Protein AF-A0A8J4WBT3-F1 (afdb_monomer)

InterPro domains:
  IPR000182 GNAT domain [PF13302] (252-299)
  IPR009057 Homedomain-like superfamily [SSF46689] (35-83)
  IPR009057 Homedomain-like superfamily [SSF46689] (86-137)
  IPR013813 Endoribonuclease L-PSP/chorismate mutase-like [PF14588] (146-230)
  IPR013813 Endoribonuclease L-PSP/chorismate mutase-like [cd02199] (146-246)
  IPR016181 Acyl-CoA N-acyltransferase [SSF55729] (253-324)
  IPR018060 AraC-like, DNA binding HTH domain [PF12833] (57-134)
  IPR018060 AraC-like, DNA binding HTH domain [PS01124] (37-135)
  IPR018060 AraC-like, DNA binding HTH domain [SM00342] (50-133)
  IPR018062 HTH domain AraC-type, conserved site [PS00041] (87-129)
  IPR020449 Transcription regulator HTH, AraC- type, HTH domain [PR00032] (102-117)
  IPR020449 Transcription regulator HTH, AraC- type, HTH domain [PR00032] (117-133)
  IPR035959 RutC-like superfamily [G3DSA:3.30.1330.40] (139-248)
  IPR035959 RutC-like superfamily [SSF55298] (143-247)

Structure (mmCIF, N/CA/C/O backbone):
data_AF-A0A8J4WBT3-F1
#
_entry.id   AF-A0A8J4WBT3-F1
#
loop_
_atom_site.group_PDB
_atom_site.id
_atom_site.type_symbol
_atom_site.label_atom_id
_atom_site.label_alt_id
_atom_site.label_comp_id
_atom_site.label_asym_id
_atom_site.label_entity_id
_atom_site.label_seq_id
_atom_site.pdbx_PDB_ins_code
_atom_site.Cartn_x
_atom_site.Cartn_y
_atom_site.Cartn_z
_atom_site.occupancy
_atom_site.B_iso_or_equiv
_atom_site.auth_seq_id
_atom_site.auth_comp_id
_atom_site.auth_asym_id
_atom_site.auth_atom_id
_atom_site.pdbx_PDB_model_num
ATOM 1 N N . LEU A 1 1 ? -0.335 -23.090 -9.874 1.00 36.19 1 LEU A N 1
ATOM 2 C CA . LEU A 1 1 ? -0.504 -21.872 -9.040 1.00 36.19 1 LEU A CA 1
ATOM 3 C C . LEU A 1 1 ? 0.250 -21.969 -7.707 1.00 36.19 1 LEU A C 1
ATOM 5 O O . LEU A 1 1 ? 1.007 -21.054 -7.425 1.00 36.19 1 LEU A O 1
ATOM 9 N N . LEU A 1 2 ? 0.177 -23.089 -6.973 1.00 26.61 2 LEU A N 1
ATOM 10 C CA . LEU A 1 2 ? 0.970 -23.347 -5.749 1.00 26.61 2 LEU A CA 1
ATOM 11 C C . LEU A 1 2 ? 2.507 -23.345 -5.935 1.00 26.61 2 LEU A C 1
ATOM 13 O O . LEU A 1 2 ? 3.232 -22.920 -5.043 1.00 26.61 2 LEU A O 1
ATOM 17 N N . LEU A 1 3 ? 3.015 -23.750 -7.106 1.00 28.38 3 LEU A N 1
ATOM 18 C CA . LEU A 1 3 ? 4.462 -23.796 -7.377 1.00 28.38 3 LEU A CA 1
ATOM 19 C C . LEU A 1 3 ? 5.123 -22.415 -7.520 1.00 28.38 3 LEU A C 1
ATOM 21 O O . LEU A 1 3 ? 6.282 -22.281 -7.151 1.00 28.38 3 LEU A O 1
ATOM 25 N N . ARG A 1 4 ? 4.396 -21.389 -7.992 1.00 34.41 4 ARG A N 1
ATOM 26 C CA . ARG A 1 4 ? 4.933 -20.028 -8.202 1.00 34.41 4 ARG A CA 1
ATOM 27 C C . ARG A 1 4 ? 5.116 -19.262 -6.887 1.00 34.41 4 ARG A C 1
ATOM 29 O O . ARG A 1 4 ? 5.980 -18.402 -6.798 1.00 34.41 4 ARG A O 1
ATOM 36 N N . HIS A 1 5 ? 4.312 -19.585 -5.873 1.00 34.72 5 HIS A N 1
ATOM 37 C CA . HIS A 1 5 ? 4.382 -18.939 -4.562 1.00 34.72 5 HIS A CA 1
ATOM 38 C C . HIS A 1 5 ? 5.601 -19.424 -3.766 1.00 34.72 5 HIS A C 1
ATOM 40 O O . HIS A 1 5 ? 6.364 -18.610 -3.253 1.00 34.72 5 HIS A O 1
ATOM 46 N N . ARG A 1 6 ? 5.874 -20.737 -3.797 1.00 31.88 6 ARG A N 1
ATOM 47 C CA . ARG A 1 6 ? 7.060 -21.315 -3.147 1.00 31.88 6 ARG A CA 1
ATOM 48 C C . ARG A 1 6 ? 8.381 -20.867 -3.770 1.00 31.88 6 ARG A C 1
ATOM 50 O O . ARG A 1 6 ? 9.374 -20.786 -3.062 1.00 31.88 6 ARG A O 1
ATOM 57 N N . SER A 1 7 ? 8.409 -20.534 -5.064 1.00 37.12 7 SER A N 1
ATOM 58 C CA . SER A 1 7 ? 9.627 -20.017 -5.713 1.00 37.12 7 SER A CA 1
ATOM 59 C C . SER A 1 7 ? 10.038 -18.645 -5.168 1.00 37.12 7 SER A C 1
ATOM 61 O O . SER A 1 7 ? 11.226 -18.368 -5.035 1.00 37.12 7 SER A O 1
ATOM 63 N N . VAL A 1 8 ? 9.059 -17.795 -4.841 1.00 49.28 8 VAL A N 1
ATOM 64 C CA . VAL A 1 8 ? 9.298 -16.451 -4.290 1.00 49.28 8 VAL A CA 1
ATOM 65 C C . VAL A 1 8 ? 9.777 -16.537 -2.839 1.00 49.28 8 VAL A C 1
ATOM 67 O O . VAL A 1 8 ? 10.728 -15.850 -2.476 1.00 49.28 8 VAL A O 1
ATOM 70 N N . GLU A 1 9 ? 9.201 -17.433 -2.033 1.00 43.50 9 GLU A N 1
ATOM 71 C CA . GLU A 1 9 ? 9.683 -17.698 -0.667 1.00 43.50 9 GLU A CA 1
ATOM 72 C C . GLU A 1 9 ? 11.130 -18.216 -0.650 1.00 43.50 9 GLU A C 1
ATOM 74 O O . GLU A 1 9 ? 11.935 -17.776 0.170 1.00 43.50 9 GLU A O 1
ATOM 79 N N . LEU A 1 10 ? 11.491 -19.095 -1.592 1.00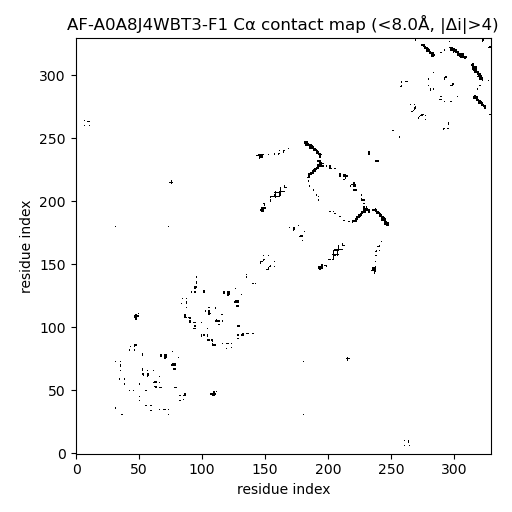 45.41 10 LEU A N 1
ATOM 80 C CA . LEU A 1 10 ? 12.845 -19.648 -1.707 1.00 45.41 10 LEU A CA 1
ATOM 81 C C . LEU A 1 10 ? 13.875 -18.578 -2.114 1.00 45.41 10 LEU A C 1
ATOM 83 O O . LEU A 1 10 ? 14.993 -18.564 -1.600 1.00 45.41 10 LEU A O 1
ATOM 87 N N . LEU A 1 11 ? 13.478 -17.642 -2.982 1.00 50.53 11 LEU A N 1
ATOM 88 C CA . LEU A 1 11 ? 14.301 -16.497 -3.386 1.00 50.53 11 LEU A CA 1
ATOM 89 C C . LEU A 1 11 ? 14.533 -15.506 -2.241 1.00 50.53 11 LEU A C 1
ATOM 91 O O . LEU A 1 11 ? 15.656 -15.041 -2.049 1.00 50.53 11 LEU A O 1
ATOM 95 N N . LEU A 1 12 ? 13.500 -15.218 -1.447 1.00 49.81 12 LEU A N 1
ATOM 96 C CA . LEU A 1 12 ? 13.615 -14.364 -0.262 1.00 49.81 12 LEU A CA 1
ATOM 97 C C . LEU A 1 12 ? 14.484 -15.014 0.825 1.00 49.81 12 LEU A C 1
ATOM 99 O O . LEU A 1 12 ? 15.266 -14.328 1.486 1.00 49.81 12 LEU A O 1
ATOM 103 N N . PHE A 1 13 ? 14.396 -16.338 0.981 1.00 48.19 13 PHE A N 1
ATOM 104 C CA . PHE A 1 13 ? 15.244 -17.102 1.895 1.00 48.19 13 PHE A CA 1
ATOM 105 C C . PHE A 1 13 ? 16.720 -17.093 1.464 1.00 48.19 13 PHE A C 1
ATOM 107 O O . PHE A 1 13 ? 17.603 -16.919 2.303 1.00 48.19 13 PHE A O 1
ATOM 114 N N . ALA A 1 14 ? 17.004 -17.215 0.164 1.00 47.19 14 ALA A N 1
ATOM 115 C CA . ALA A 1 14 ? 18.363 -17.115 -0.370 1.00 47.19 14 ALA A CA 1
ATOM 116 C C . ALA A 1 14 ? 18.947 -15.695 -0.223 1.00 47.19 14 ALA A C 1
ATOM 118 O O . ALA A 1 14 ? 20.105 -15.544 0.165 1.00 47.19 14 ALA A O 1
ATOM 119 N N . TYR A 1 15 ? 18.131 -14.660 -0.459 1.00 53.16 15 TYR A N 1
ATOM 120 C CA . TYR A 1 15 ? 18.525 -13.251 -0.335 1.00 53.16 15 TYR A CA 1
ATOM 121 C C . TYR A 1 15 ? 18.902 -12.855 1.101 1.00 53.16 15 TYR A C 1
ATOM 123 O O . TYR A 1 15 ? 19.866 -12.125 1.313 1.00 53.16 15 TYR A O 1
ATOM 131 N N . ARG A 1 16 ? 18.189 -13.377 2.107 1.00 50.12 16 ARG A N 1
ATOM 132 C CA . ARG A 1 16 ? 18.457 -13.076 3.524 1.00 50.12 16 ARG A CA 1
ATOM 133 C C . ARG A 1 16 ? 19.751 -13.693 4.072 1.00 50.12 16 ARG A C 1
ATOM 135 O O . ARG A 1 16 ? 20.207 -13.257 5.121 1.00 50.12 16 ARG A O 1
ATOM 142 N N . ASN A 1 17 ? 20.342 -14.681 3.392 1.00 49.06 17 ASN A N 1
ATOM 143 C CA . ASN A 1 17 ? 21.423 -15.502 3.952 1.00 49.06 17 ASN A CA 1
ATOM 144 C C . ASN A 1 17 ? 22.849 -15.183 3.449 1.00 49.06 17 ASN A C 1
ATOM 146 O O . ASN A 1 17 ? 23.791 -15.797 3.945 1.00 49.06 17 ASN A O 1
ATOM 150 N N . LYS A 1 18 ? 23.073 -14.258 2.498 1.00 44.28 18 LYS A N 1
ATOM 151 C CA . LYS A 1 18 ? 24.438 -13.955 2.002 1.00 44.28 18 LYS A CA 1
ATOM 152 C C . LYS A 1 18 ? 24.683 -12.464 1.724 1.00 44.28 18 LYS A C 1
ATOM 154 O O . LYS A 1 18 ? 24.326 -11.946 0.676 1.00 44.28 18 LYS A O 1
ATOM 159 N N . HIS A 1 19 ? 25.332 -11.817 2.690 1.00 44.91 19 HIS A N 1
ATOM 160 C CA . HIS A 1 19 ? 26.172 -10.613 2.617 1.00 44.91 19 HIS A CA 1
ATOM 161 C C . HIS A 1 19 ? 26.471 -10.015 1.223 1.00 44.91 19 HIS A C 1
ATOM 163 O O . HIS A 1 19 ? 27.118 -10.651 0.391 1.00 44.91 19 HIS A O 1
ATOM 169 N N . LEU A 1 20 ? 26.136 -8.732 1.033 1.00 44.47 20 LEU A N 1
ATOM 170 C CA . LEU A 1 20 ? 26.690 -7.883 -0.028 1.00 44.47 20 LEU A CA 1
ATOM 171 C C . LEU A 1 20 ? 27.925 -7.140 0.500 1.00 44.47 20 LEU A C 1
ATOM 173 O O . LEU A 1 20 ? 27.817 -6.278 1.372 1.00 44.47 20 LEU A O 1
ATOM 177 N N . GLY A 1 21 ? 29.093 -7.486 -0.044 1.00 35.59 21 GLY A N 1
ATOM 178 C CA . GLY A 1 21 ? 30.278 -6.632 -0.022 1.00 35.59 21 GLY A CA 1
ATOM 179 C C . GLY A 1 21 ? 30.110 -5.437 -0.966 1.00 35.59 21 GLY A C 1
ATOM 180 O O . GLY A 1 21 ? 29.344 -5.484 -1.928 1.00 35.59 21 GLY A O 1
ATOM 181 N N . THR A 1 22 ? 30.823 -4.361 -0.648 1.00 41.06 22 THR A N 1
ATOM 182 C CA . THR A 1 22 ? 30.780 -3.024 -1.257 1.00 41.06 22 THR A CA 1
ATOM 183 C C . THR A 1 22 ? 30.980 -3.026 -2.773 1.00 41.06 22 THR A C 1
ATOM 185 O O . THR A 1 22 ? 32.024 -3.458 -3.259 1.00 41.06 22 THR A O 1
ATOM 188 N N . VAL A 1 23 ? 30.021 -2.456 -3.509 1.00 34.50 23 VAL A N 1
ATOM 189 C CA . VAL A 1 23 ? 30.154 -2.131 -4.935 1.00 34.50 23 VAL A CA 1
ATOM 190 C C . VAL A 1 23 ? 30.170 -0.610 -5.082 1.00 34.50 23 VAL A C 1
ATOM 192 O O . VAL A 1 23 ? 29.203 0.062 -4.731 1.00 34.50 23 VAL A O 1
ATOM 195 N N . HIS A 1 24 ? 31.278 -0.073 -5.595 1.00 32.62 24 HIS A N 1
ATOM 196 C CA . HIS A 1 24 ? 31.364 1.302 -6.080 1.00 32.62 24 HIS A CA 1
ATOM 197 C C . HIS A 1 24 ? 30.732 1.381 -7.475 1.00 32.62 24 HIS A C 1
ATOM 199 O O . HIS A 1 24 ? 31.135 0.648 -8.376 1.00 32.62 24 HIS A O 1
ATOM 205 N N . SER A 1 25 ? 29.749 2.265 -7.652 1.00 33.16 25 SER A N 1
ATOM 206 C CA . SER A 1 25 ? 29.078 2.522 -8.929 1.00 33.16 25 SER A CA 1
ATOM 207 C C . SER A 1 25 ? 29.494 3.880 -9.495 1.00 33.16 25 SER A C 1
ATOM 209 O O . SER A 1 25 ? 29.237 4.909 -8.872 1.00 33.16 25 SER A O 1
ATOM 211 N N . THR A 1 26 ? 30.092 3.879 -10.684 1.00 29.52 26 THR A N 1
ATOM 212 C CA . THR A 1 26 ? 30.221 5.053 -11.559 1.00 29.52 26 THR A CA 1
ATOM 213 C C . THR A 1 26 ? 29.086 5.025 -12.589 1.00 29.52 26 THR A C 1
ATOM 215 O O . THR A 1 26 ? 29.064 4.103 -13.398 1.00 29.52 26 THR A O 1
ATOM 218 N N . ASP A 1 27 ? 28.162 5.991 -12.475 1.00 32.03 27 ASP A N 1
ATOM 219 C CA . ASP A 1 27 ? 27.246 6.628 -13.455 1.00 32.03 27 ASP A CA 1
ATOM 220 C C . ASP A 1 27 ? 26.717 5.800 -14.659 1.00 32.03 27 ASP A C 1
ATOM 222 O O . ASP A 1 27 ? 27.476 5.179 -15.389 1.00 32.03 27 ASP A O 1
ATOM 226 N N . SER A 1 28 ? 25.439 5.814 -15.071 1.00 38.03 28 SER A N 1
ATOM 227 C CA . SER A 1 28 ? 24.461 6.916 -15.171 1.00 38.03 28 SER A CA 1
ATOM 228 C C . SER A 1 28 ? 23.055 6.383 -15.568 1.00 38.03 28 SER A C 1
ATOM 230 O O . SER A 1 28 ? 22.916 5.299 -16.127 1.00 38.03 28 SER A O 1
ATOM 232 N N . GLU A 1 29 ? 22.023 7.161 -15.228 1.00 36.12 29 GLU A N 1
ATOM 233 C CA . GLU A 1 29 ? 20.573 6.882 -15.111 1.00 36.12 29 GLU A CA 1
ATOM 234 C C . GLU A 1 29 ? 19.752 6.725 -16.430 1.00 36.12 29 GLU A C 1
ATOM 236 O O . GLU A 1 29 ? 20.200 7.140 -17.498 1.00 36.12 29 GLU A O 1
ATOM 241 N N . PRO A 1 30 ? 18.495 6.213 -16.355 1.00 36.50 30 PRO A N 1
ATOM 242 C CA . PRO A 1 30 ? 17.355 7.134 -16.332 1.00 36.50 30 PRO A CA 1
ATOM 243 C C . PRO A 1 30 ? 16.544 6.959 -15.045 1.00 36.50 30 PRO A C 1
ATOM 245 O O . PRO A 1 30 ? 16.061 5.884 -14.697 1.00 36.50 30 PRO A O 1
ATOM 248 N N . VAL A 1 31 ? 16.439 8.057 -14.324 1.00 41.09 31 VAL A N 1
ATOM 249 C CA . VAL A 1 31 ? 15.854 8.199 -13.000 1.00 41.09 31 VAL A CA 1
ATOM 250 C C . VAL A 1 31 ? 14.747 9.237 -13.141 1.00 41.09 31 VAL A C 1
ATOM 252 O O . VAL A 1 31 ? 14.639 9.897 -14.178 1.00 41.09 31 VAL A O 1
ATOM 255 N N . LEU A 1 32 ? 13.891 9.371 -12.130 1.00 45.41 32 LEU A N 1
ATOM 256 C CA . LEU A 1 32 ? 13.074 10.568 -11.928 1.00 45.41 32 LEU A CA 1
ATOM 257 C C . LEU A 1 32 ? 13.745 11.831 -12.468 1.00 45.41 32 LEU A C 1
ATOM 259 O O . LEU A 1 32 ? 14.967 11.929 -12.418 1.00 45.41 32 LEU A O 1
ATOM 263 N N . HIS A 1 33 ? 12.972 12.861 -12.829 1.00 55.81 33 HIS A N 1
ATOM 264 C CA . HIS A 1 33 ? 13.557 14.197 -12.954 1.00 55.81 33 HIS A CA 1
ATOM 265 C C . HIS A 1 33 ? 14.406 14.437 -11.687 1.00 55.81 33 HIS A C 1
ATOM 267 O O . HIS A 1 33 ? 13.806 14.536 -10.615 1.00 55.81 33 HIS A O 1
ATOM 273 N N . PRO A 1 34 ? 15.754 14.504 -11.746 1.00 64.81 34 PRO A N 1
ATOM 274 C CA . PRO A 1 34 ? 16.607 14.252 -10.572 1.00 64.81 34 PRO A CA 1
ATOM 275 C C . PRO A 1 34 ? 16.282 15.154 -9.375 1.00 64.81 34 PRO A C 1
ATOM 277 O O . PRO A 1 34 ? 16.410 14.785 -8.210 1.00 64.81 34 PRO A O 1
ATOM 280 N N . LYS A 1 35 ? 15.736 16.336 -9.676 1.00 70.06 35 LYS A N 1
ATOM 281 C CA . LYS A 1 35 ? 15.183 17.279 -8.701 1.00 70.06 35 LYS A CA 1
ATOM 282 C C . LYS A 1 35 ? 14.033 16.728 -7.847 1.00 70.06 35 LYS A C 1
ATOM 284 O O . LYS A 1 35 ? 14.008 17.022 -6.665 1.00 70.06 35 LYS A O 1
ATOM 289 N N . ALA A 1 36 ? 13.090 15.959 -8.389 1.00 69.50 36 ALA A N 1
ATOM 290 C CA . ALA A 1 36 ? 11.962 15.428 -7.622 1.00 69.50 36 ALA A CA 1
ATOM 291 C C . ALA A 1 36 ? 12.414 14.376 -6.597 1.00 69.50 36 ALA A C 1
ATOM 293 O O . ALA A 1 36 ? 12.012 14.443 -5.438 1.00 69.50 36 ALA A O 1
ATOM 294 N N . GLN A 1 37 ? 13.326 13.476 -6.985 1.00 66.38 37 GLN A N 1
ATOM 295 C CA . GLN A 1 37 ? 13.958 12.539 -6.048 1.00 66.38 37 GLN A CA 1
ATOM 296 C C . GLN A 1 37 ? 14.750 13.256 -4.970 1.00 66.38 37 GLN A C 1
ATOM 298 O O . GLN A 1 37 ? 14.642 12.914 -3.794 1.00 66.38 37 GLN A O 1
ATOM 303 N N . ALA A 1 38 ? 15.539 14.253 -5.367 1.00 74.88 38 ALA A N 1
ATOM 304 C CA . ALA A 1 38 ? 16.318 15.029 -4.423 1.00 74.88 38 ALA A CA 1
ATOM 305 C C . ALA A 1 38 ? 15.410 15.780 -3.433 1.00 74.88 38 ALA A C 1
ATOM 307 O O . ALA A 1 38 ? 15.718 15.818 -2.246 1.00 74.88 38 ALA A O 1
ATOM 308 N N . VAL A 1 39 ? 14.251 16.281 -3.883 1.00 84.81 39 VAL A N 1
ATOM 309 C CA . VAL A 1 39 ? 13.239 16.869 -2.994 1.00 84.81 39 VAL A CA 1
ATOM 310 C C . VAL A 1 39 ? 12.659 15.819 -2.047 1.00 84.81 39 VAL A C 1
ATOM 312 O O . VAL A 1 39 ? 12.637 16.064 -0.849 1.00 84.81 39 VAL A O 1
ATOM 315 N N . VAL A 1 40 ? 12.210 14.654 -2.532 1.00 77.75 40 VAL A N 1
ATOM 316 C CA . VAL A 1 40 ? 11.654 13.591 -1.666 1.00 77.75 40 VAL A CA 1
ATOM 317 C C . VAL A 1 40 ? 12.664 13.157 -0.604 1.00 77.75 40 VAL A C 1
ATOM 319 O O . VAL A 1 40 ? 12.316 13.067 0.571 1.00 77.75 40 VAL A O 1
ATOM 322 N N . ARG A 1 41 ? 13.923 12.941 -1.000 1.00 77.06 41 ARG A N 1
ATOM 323 C CA . ARG A 1 41 ? 15.018 12.616 -0.079 1.00 77.06 41 ARG A CA 1
ATOM 324 C C . ARG A 1 41 ? 15.193 13.707 0.972 1.00 77.06 41 ARG A C 1
ATOM 326 O O . ARG A 1 41 ? 15.183 13.411 2.161 1.00 77.06 41 ARG A O 1
ATOM 333 N N . HIS A 1 42 ? 15.252 14.963 0.534 1.00 85.81 42 HIS A N 1
ATOM 334 C CA . HIS A 1 42 ? 15.369 16.103 1.431 1.00 85.81 42 HIS A CA 1
ATOM 335 C C . HIS A 1 42 ? 14.204 16.178 2.429 1.00 85.81 42 HIS A C 1
ATOM 337 O O . HIS A 1 42 ? 14.439 16.411 3.612 1.00 85.81 42 HIS A O 1
ATOM 343 N N . LEU A 1 43 ? 12.965 15.921 1.995 1.00 87.06 43 LEU A N 1
ATOM 344 C CA . LEU A 1 43 ? 11.806 15.871 2.891 1.00 87.06 43 LEU A CA 1
ATOM 345 C C . LEU A 1 43 ? 11.911 14.729 3.907 1.00 87.06 43 LEU A C 1
ATOM 347 O O . LEU A 1 43 ? 11.650 14.954 5.083 1.00 87.06 43 LEU A O 1
ATOM 351 N N . ASN A 1 44 ? 12.318 13.529 3.487 1.00 79.19 44 ASN A N 1
ATOM 352 C CA . ASN A 1 44 ? 12.476 12.383 4.388 1.00 79.19 44 ASN A CA 1
ATOM 353 C C . ASN A 1 44 ? 13.573 12.607 5.442 1.00 79.19 44 ASN A C 1
ATOM 355 O O . ASN A 1 44 ? 13.449 12.128 6.562 1.00 79.19 44 ASN A O 1
ATOM 359 N N . GLU A 1 45 ? 14.633 13.337 5.101 1.00 81.69 45 GLU A N 1
ATOM 360 C CA . GLU A 1 45 ? 15.738 13.634 6.022 1.00 81.69 45 GLU A CA 1
ATOM 361 C C . GLU A 1 45 ? 15.429 14.820 6.950 1.00 81.69 45 GLU A C 1
ATOM 363 O O . GLU A 1 45 ? 15.923 14.874 8.074 1.00 81.69 45 GLU A O 1
ATOM 368 N N . ASN A 1 46 ? 14.598 15.769 6.502 1.00 91.44 46 ASN A N 1
ATOM 369 C CA . ASN A 1 46 ? 14.419 17.063 7.170 1.00 91.44 46 ASN A CA 1
ATOM 370 C C . ASN A 1 46 ? 12.971 17.351 7.596 1.00 91.44 46 ASN A C 1
ATOM 372 O O . ASN A 1 46 ? 12.666 18.484 7.960 1.00 91.44 46 ASN A O 1
ATOM 376 N N . TYR A 1 47 ? 12.064 16.364 7.585 1.00 91.50 47 TYR A N 1
ATOM 377 C CA . TYR A 1 47 ? 10.632 16.573 7.878 1.00 91.50 47 TYR A CA 1
ATOM 378 C C . TYR A 1 47 ? 10.364 17.289 9.214 1.00 91.50 47 TYR A C 1
ATOM 380 O O . TYR A 1 47 ? 9.351 17.980 9.341 1.00 91.50 47 TYR A O 1
ATOM 388 N N . HIS A 1 48 ? 11.259 17.143 10.195 1.00 89.50 48 HIS A N 1
ATOM 389 C CA . HIS A 1 48 ? 11.186 17.757 11.523 1.00 89.50 48 HIS A CA 1
ATOM 390 C C . HIS A 1 48 ? 11.397 19.284 11.500 1.00 89.50 48 HIS A C 1
ATOM 392 O O . HIS A 1 48 ? 11.042 19.977 12.448 1.00 89.50 48 HIS A O 1
ATOM 398 N N . GLN A 1 49 ? 11.947 19.832 10.417 1.00 91.12 49 GLN A N 1
ATOM 399 C CA . GLN A 1 49 ? 12.241 21.259 10.271 1.00 91.12 49 GLN A CA 1
ATOM 400 C C . GLN A 1 49 ? 11.087 22.006 9.598 1.00 91.12 49 GLN A C 1
ATOM 402 O O . GLN A 1 49 ? 10.196 21.405 8.995 1.00 91.12 49 GLN A O 1
ATOM 407 N N . SER A 1 50 ? 11.105 23.340 9.656 1.00 86.94 50 SER A N 1
ATOM 408 C CA . SER A 1 50 ? 10.202 24.157 8.840 1.00 86.94 50 SER A CA 1
ATOM 409 C C . SER A 1 50 ? 10.575 24.009 7.365 1.00 86.94 50 SER A C 1
ATOM 411 O O . SER A 1 50 ? 11.649 24.432 6.956 1.00 86.94 50 SER A O 1
ATOM 413 N N . LEU A 1 51 ? 9.688 23.394 6.581 1.00 89.00 51 LEU A N 1
ATOM 414 C CA . LEU A 1 51 ? 9.887 23.139 5.157 1.00 89.00 51 LEU A CA 1
ATOM 415 C C . LEU A 1 51 ? 8.719 23.726 4.370 1.00 89.00 51 LEU A C 1
ATOM 417 O O . LEU A 1 51 ? 7.730 23.039 4.095 1.00 89.00 51 LEU A O 1
ATOM 421 N N . ALA A 1 52 ? 8.805 25.009 4.020 1.00 91.56 52 ALA A N 1
ATOM 422 C CA . ALA A 1 52 ? 7.821 25.617 3.139 1.00 91.56 52 ALA A CA 1
ATOM 423 C C . ALA A 1 52 ? 8.149 25.309 1.671 1.00 91.56 52 ALA A C 1
ATOM 425 O O . ALA A 1 52 ? 9.304 25.324 1.243 1.00 91.56 52 ALA A O 1
ATOM 426 N N . LEU A 1 53 ? 7.114 25.085 0.859 1.00 91.88 53 LEU A N 1
ATOM 427 C CA . LEU A 1 53 ? 7.273 24.788 -0.567 1.00 91.88 53 LEU A CA 1
ATOM 428 C C . LEU A 1 53 ? 8.133 25.834 -1.313 1.00 91.88 53 LEU A C 1
ATOM 430 O O . LEU A 1 53 ? 8.980 25.418 -2.105 1.00 91.88 53 LEU A O 1
ATOM 434 N N . PRO A 1 54 ? 7.994 27.159 -1.076 1.00 94.62 54 PRO A N 1
ATOM 435 C CA . PRO A 1 54 ? 8.855 28.153 -1.716 1.00 94.62 54 PRO A CA 1
ATOM 436 C C . PRO A 1 54 ? 10.335 28.039 -1.335 1.00 94.62 54 PRO A C 1
ATOM 438 O O . PRO A 1 54 ? 11.194 28.239 -2.190 1.00 94.62 54 PRO A O 1
ATOM 441 N N . GLU A 1 55 ? 10.633 27.690 -0.083 1.00 93.44 55 GLU A N 1
ATOM 442 C CA . GLU A 1 55 ? 12.002 27.550 0.432 1.00 93.44 55 GLU A CA 1
ATOM 443 C C . GLU A 1 55 ? 12.687 26.342 -0.205 1.00 93.44 55 GLU A C 1
ATOM 445 O O . GLU A 1 55 ? 13.790 26.446 -0.745 1.00 93.44 55 GLU A O 1
ATOM 450 N N . VAL A 1 56 ? 11.980 25.210 -0.239 1.00 93.44 56 VAL A N 1
ATOM 451 C CA . VAL A 1 56 ? 12.465 23.997 -0.898 1.00 93.44 56 VAL A CA 1
ATOM 452 C C . VAL A 1 56 ? 12.619 24.236 -2.404 1.00 93.44 56 VAL A C 1
ATOM 454 O O . VAL A 1 56 ? 13.641 23.890 -2.987 1.00 93.44 56 VAL A O 1
ATOM 457 N N . ALA A 1 57 ? 11.669 24.911 -3.055 1.00 93.94 57 ALA A N 1
ATOM 458 C CA . ALA A 1 57 ? 11.789 25.253 -4.473 1.00 93.94 57 ALA A CA 1
ATOM 459 C C . ALA A 1 57 ? 13.027 26.124 -4.766 1.00 93.94 57 ALA A C 1
ATOM 461 O O . ALA A 1 57 ? 13.760 25.850 -5.721 1.00 93.94 57 ALA A O 1
ATOM 462 N N . ALA A 1 58 ? 13.301 27.120 -3.916 1.00 92.75 58 ALA A N 1
ATOM 463 C CA . ALA A 1 58 ? 14.489 27.962 -4.019 1.00 92.75 58 ALA A CA 1
ATOM 464 C C . ALA A 1 58 ? 15.788 27.153 -3.850 1.00 92.75 58 ALA A C 1
ATOM 466 O O . ALA A 1 58 ? 16.713 27.322 -4.648 1.00 92.75 58 ALA A O 1
ATOM 467 N N . MET A 1 59 ? 15.831 26.219 -2.891 1.00 90.31 59 MET A N 1
ATOM 468 C CA . MET A 1 59 ? 16.973 25.321 -2.665 1.00 90.31 59 MET A CA 1
ATOM 469 C C . MET A 1 59 ? 17.319 24.502 -3.917 1.00 90.31 59 MET A C 1
ATOM 471 O O . MET A 1 59 ? 18.486 24.384 -4.290 1.00 90.31 59 MET A O 1
ATOM 475 N N . PHE A 1 60 ? 16.302 24.010 -4.629 1.00 89.00 60 PHE A N 1
ATOM 476 C CA . PHE A 1 60 ? 16.464 23.244 -5.870 1.00 89.00 60 PHE A CA 1
ATOM 477 C C . PHE A 1 60 ? 16.510 24.110 -7.144 1.00 89.00 60 PHE A C 1
ATOM 479 O O . PHE A 1 60 ? 16.516 23.577 -8.265 1.00 89.00 60 PHE A O 1
ATOM 486 N N . ARG A 1 61 ? 16.566 25.443 -6.989 1.00 90.31 61 ARG A N 1
ATOM 487 C CA . ARG A 1 61 ? 16.588 26.442 -8.073 1.00 90.31 61 ARG A CA 1
ATOM 488 C C . ARG A 1 61 ? 15.476 26.200 -9.099 1.00 90.31 61 ARG A C 1
ATOM 490 O O . ARG A 1 61 ? 15.727 26.101 -10.302 1.00 90.31 61 ARG A O 1
ATOM 497 N N . ILE A 1 62 ? 14.251 26.024 -8.613 1.00 89.06 62 ILE A N 1
ATOM 498 C CA . ILE A 1 62 ? 13.042 25.840 -9.422 1.00 89.06 62 ILE A CA 1
ATOM 499 C C . ILE A 1 62 ? 11.913 26.726 -8.911 1.00 89.06 62 ILE A C 1
ATOM 501 O O . ILE A 1 62 ? 11.923 27.173 -7.768 1.00 89.06 62 ILE A O 1
ATOM 505 N N . SER A 1 63 ? 10.918 26.990 -9.760 1.00 94.06 63 SER A N 1
ATOM 506 C CA . SER A 1 63 ? 9.758 27.755 -9.312 1.00 94.06 63 SER A CA 1
ATOM 507 C C . SER A 1 63 ? 8.883 26.914 -8.367 1.00 94.06 63 SER A C 1
ATOM 509 O O . SER A 1 63 ? 8.739 25.706 -8.579 1.00 94.06 63 SER A O 1
ATOM 511 N N . PRO A 1 64 ? 8.233 27.532 -7.363 1.00 94.50 64 PRO A N 1
ATOM 512 C CA . PRO A 1 64 ? 7.278 26.852 -6.484 1.00 94.50 64 PRO A CA 1
ATOM 513 C C . PRO A 1 64 ? 6.162 26.143 -7.264 1.00 94.50 64 PRO A C 1
ATOM 515 O O . PRO A 1 64 ? 5.802 25.003 -6.983 1.00 94.50 64 PRO A O 1
ATOM 518 N N . HIS A 1 65 ? 5.648 26.788 -8.312 1.00 93.50 65 HIS A N 1
ATOM 519 C CA . HIS A 1 65 ? 4.612 26.207 -9.160 1.00 93.50 65 HIS A CA 1
ATOM 520 C C . HIS A 1 65 ? 5.113 24.968 -9.920 1.00 93.50 65 HIS A C 1
ATOM 522 O O . HIS A 1 65 ? 4.391 23.975 -10.026 1.00 93.50 65 HIS A O 1
ATOM 528 N N . TYR A 1 66 ? 6.349 25.006 -10.435 1.00 89.00 66 TYR A N 1
ATOM 529 C CA . TYR A 1 66 ? 6.960 23.841 -11.071 1.00 89.00 66 TYR A CA 1
ATOM 530 C C . TYR A 1 66 ? 7.176 22.720 -10.061 1.00 89.00 66 TYR A C 1
ATOM 532 O O . TYR A 1 66 ? 6.778 21.599 -10.344 1.00 89.00 66 TYR A O 1
ATOM 540 N N . LEU A 1 67 ? 7.708 23.019 -8.869 1.00 90.69 67 LEU A N 1
ATOM 541 C CA . LEU A 1 67 ? 7.884 22.022 -7.814 1.00 90.69 67 LEU A CA 1
ATOM 542 C C . LEU A 1 67 ? 6.553 21.372 -7.429 1.00 90.69 67 LEU A C 1
ATOM 544 O O . LEU A 1 67 ? 6.479 20.157 -7.373 1.00 90.69 67 LEU A O 1
ATOM 548 N N . SER A 1 68 ? 5.495 22.152 -7.207 1.00 90.31 68 SER A N 1
ATOM 549 C CA . SER A 1 68 ? 4.177 21.617 -6.849 1.00 90.31 68 SER A CA 1
ATOM 550 C C . SER A 1 68 ? 3.638 20.653 -7.912 1.00 90.31 68 SER A C 1
ATOM 552 O O . SER A 1 68 ? 3.231 19.536 -7.587 1.00 90.31 68 SER A O 1
ATOM 554 N N . ARG A 1 69 ? 3.697 21.043 -9.197 1.00 85.25 69 ARG A N 1
ATOM 555 C CA . ARG A 1 69 ? 3.278 20.164 -10.302 1.00 85.25 69 ARG A CA 1
ATOM 556 C C . ARG A 1 69 ? 4.170 18.939 -10.420 1.00 85.25 69 ARG A C 1
ATOM 558 O O . ARG A 1 69 ? 3.640 17.839 -10.491 1.00 85.25 69 ARG A O 1
ATOM 565 N N . LEU A 1 70 ? 5.487 19.134 -10.415 1.00 81.69 70 LEU A N 1
ATOM 566 C CA . LEU A 1 70 ? 6.476 18.070 -10.539 1.00 81.69 70 LEU A CA 1
ATOM 567 C C . LEU A 1 70 ? 6.314 17.056 -9.409 1.00 81.69 70 LEU A C 1
ATOM 569 O O . LEU A 1 70 ? 6.206 15.866 -9.672 1.00 81.69 70 LEU A O 1
ATOM 573 N N . PHE A 1 71 ? 6.237 17.526 -8.167 1.00 81.94 71 PHE A N 1
ATOM 574 C CA . PHE A 1 71 ? 6.103 16.691 -6.981 1.00 81.94 71 PHE A CA 1
ATOM 575 C C . PHE A 1 71 ? 4.787 15.916 -7.003 1.00 81.94 71 PHE A C 1
ATOM 577 O O . PHE A 1 71 ? 4.798 14.713 -6.768 1.00 81.94 71 PHE A O 1
ATOM 584 N N . LYS A 1 72 ? 3.671 16.556 -7.378 1.00 78.88 72 LYS A N 1
ATOM 585 C CA . LYS A 1 72 ? 2.378 15.871 -7.495 1.00 78.88 72 LYS A CA 1
ATOM 586 C C . LYS A 1 72 ? 2.345 14.844 -8.626 1.00 78.88 72 LYS A C 1
ATOM 588 O O . LYS A 1 72 ? 1.830 13.754 -8.426 1.00 78.88 72 LYS A O 1
ATOM 593 N N . GLN A 1 73 ? 2.902 15.173 -9.792 1.00 69.00 73 GLN A N 1
ATOM 594 C CA . GLN A 1 73 ? 2.996 14.251 -10.932 1.00 69.00 73 GLN A CA 1
ATOM 595 C C . GLN A 1 73 ? 3.907 13.059 -10.649 1.00 69.00 73 GLN A C 1
ATOM 597 O O . GLN A 1 73 ? 3.662 11.978 -11.161 1.00 69.00 73 GLN A O 1
ATOM 602 N N . THR A 1 74 ? 4.945 13.283 -9.851 1.00 63.44 74 THR A N 1
ATOM 603 C CA . THR A 1 74 ? 5.926 12.267 -9.487 1.00 63.44 74 THR A CA 1
ATOM 604 C C . THR A 1 74 ? 5.422 11.361 -8.365 1.00 63.44 74 THR A C 1
ATOM 606 O O . THR A 1 74 ? 5.511 10.150 -8.442 1.00 63.44 74 THR A O 1
ATOM 609 N N . THR A 1 75 ? 4.949 11.950 -7.267 1.00 66.88 75 THR A N 1
ATOM 610 C CA . THR A 1 75 ? 4.695 11.212 -6.018 1.00 66.88 75 THR A CA 1
ATOM 611 C C . THR A 1 75 ? 3.235 10.815 -5.834 1.00 66.88 75 THR A C 1
ATOM 613 O O . THR A 1 75 ? 2.928 10.071 -4.911 1.00 66.88 75 THR A O 1
ATOM 616 N N . GLY A 1 76 ? 2.318 11.373 -6.630 1.00 65.06 76 GLY A N 1
ATOM 617 C CA . GLY A 1 76 ? 0.870 11.271 -6.414 1.00 65.06 76 GLY A CA 1
ATOM 618 C C . GLY A 1 76 ? 0.341 12.158 -5.275 1.00 65.06 76 GLY A C 1
ATOM 619 O O . GLY A 1 76 ? -0.850 12.464 -5.226 1.00 65.06 76 GLY A O 1
ATOM 620 N N . PHE A 1 77 ? 1.211 12.664 -4.398 1.00 75.00 77 PHE A N 1
ATOM 621 C CA . PHE A 1 77 ? 0.845 13.509 -3.262 1.00 75.00 77 PHE A CA 1
ATOM 622 C C . PHE A 1 77 ? 1.101 14.987 -3.544 1.00 75.00 77 PHE A C 1
ATOM 624 O O . PHE A 1 77 ? 2.023 15.366 -4.268 1.00 75.00 77 PHE A O 1
ATOM 631 N N . THR A 1 78 ? 0.324 15.871 -2.913 1.00 87.12 78 THR A N 1
ATOM 632 C CA . THR A 1 78 ? 0.793 17.253 -2.792 1.00 87.12 78 THR A CA 1
ATOM 633 C C . THR A 1 78 ? 1.999 17.286 -1.855 1.00 87.12 78 THR A C 1
ATOM 635 O O . THR A 1 78 ? 2.119 16.468 -0.943 1.00 87.12 78 THR A O 1
ATOM 638 N N . PHE A 1 79 ? 2.886 18.258 -2.053 1.00 87.62 79 PHE A N 1
ATOM 639 C CA . PHE A 1 79 ? 4.034 18.481 -1.173 1.00 87.62 79 PHE A CA 1
ATOM 640 C C . PHE A 1 79 ? 3.630 18.533 0.311 1.00 87.62 79 PHE A C 1
ATOM 642 O O . PHE A 1 79 ? 4.254 17.898 1.158 1.00 87.62 79 PHE A O 1
ATOM 649 N N . SER A 1 80 ? 2.557 19.267 0.620 1.00 89.50 80 SER A N 1
ATOM 650 C CA . SER A 1 80 ? 2.067 19.435 1.988 1.00 89.50 80 SER A CA 1
ATOM 651 C C . SER A 1 80 ? 1.455 18.155 2.549 1.00 89.50 80 SER A C 1
ATOM 653 O O . SER A 1 80 ? 1.696 17.850 3.712 1.00 89.50 80 SER A O 1
ATOM 655 N N . ASP A 1 81 ? 0.701 17.397 1.749 1.00 82.81 81 ASP A N 1
ATOM 656 C CA . ASP A 1 81 ? 0.119 16.126 2.199 1.00 82.81 81 ASP A CA 1
ATOM 657 C C . ASP A 1 81 ? 1.210 15.096 2.492 1.00 82.81 81 ASP A C 1
ATOM 659 O O . ASP A 1 81 ? 1.170 14.444 3.534 1.00 82.81 81 ASP A O 1
ATOM 663 N N . TYR A 1 82 ? 2.221 15.003 1.622 1.00 83.88 82 TYR A N 1
ATOM 664 C CA . TYR A 1 82 ? 3.362 14.113 1.818 1.00 83.88 82 TYR A CA 1
ATOM 665 C C . TYR A 1 82 ? 4.135 14.459 3.096 1.00 83.88 82 TYR A C 1
ATOM 667 O O . TYR A 1 82 ? 4.379 13.591 3.933 1.00 83.88 82 TYR A O 1
ATOM 675 N N . LEU A 1 83 ? 4.458 15.743 3.291 1.00 89.50 83 LEU A N 1
ATOM 676 C CA . LEU A 1 83 ? 5.140 16.206 4.497 1.00 89.50 83 LEU A CA 1
ATOM 677 C C . LEU A 1 83 ? 4.297 15.938 5.752 1.00 89.50 83 LEU A C 1
ATOM 679 O O . LEU A 1 83 ? 4.801 15.376 6.717 1.00 89.50 83 LEU A O 1
ATOM 683 N N . ASN A 1 84 ? 3.006 16.278 5.743 1.00 89.38 84 ASN A N 1
ATOM 684 C CA . ASN A 1 84 ? 2.122 16.024 6.882 1.00 89.38 84 ASN A CA 1
ATOM 685 C C . ASN A 1 84 ? 2.015 14.528 7.207 1.00 89.38 84 ASN A C 1
ATOM 687 O O . ASN A 1 84 ? 1.985 14.174 8.382 1.00 89.38 84 ASN A O 1
ATOM 691 N N . LEU A 1 85 ? 1.991 13.652 6.198 1.00 82.44 85 LEU A N 1
ATOM 692 C CA . LEU A 1 85 ? 1.954 12.204 6.394 1.00 82.44 85 LEU A CA 1
ATOM 693 C C . LEU A 1 85 ? 3.224 11.691 7.084 1.00 82.44 85 LEU A C 1
ATO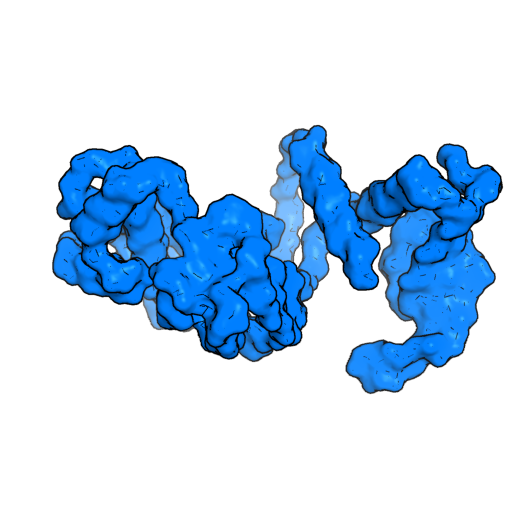M 695 O O . LEU A 1 85 ? 3.115 10.928 8.044 1.00 82.44 85 LEU A O 1
ATOM 699 N N . LEU A 1 86 ? 4.408 12.132 6.638 1.00 82.81 86 LEU A N 1
ATOM 700 C CA . LEU A 1 86 ? 5.680 11.794 7.291 1.00 82.81 86 LEU A CA 1
ATOM 701 C C . LEU A 1 86 ? 5.664 12.198 8.765 1.00 82.81 86 LEU A C 1
ATOM 703 O O . LEU A 1 86 ? 5.960 11.390 9.643 1.00 82.81 86 LEU A O 1
ATOM 707 N N . ARG A 1 87 ? 5.243 13.435 9.036 1.00 93.06 87 ARG A N 1
ATOM 708 C CA . ARG A 1 87 ? 5.187 13.976 10.393 1.00 93.06 87 ARG A CA 1
ATOM 709 C C . ARG A 1 87 ? 4.167 13.255 11.273 1.00 93.06 87 ARG A C 1
ATOM 711 O O . ARG A 1 87 ? 4.445 12.998 12.437 1.00 93.06 87 ARG A O 1
ATOM 718 N N . VAL A 1 88 ? 2.991 12.898 10.748 1.00 89.50 88 VAL A N 1
ATOM 719 C CA . VAL A 1 88 ? 1.995 12.121 11.510 1.00 89.50 88 VAL A CA 1
ATOM 720 C C . VAL A 1 88 ? 2.519 10.724 11.832 1.00 89.50 88 VAL A C 1
ATOM 722 O O . VAL A 1 88 ? 2.356 10.283 12.966 1.00 89.50 88 VAL A O 1
ATOM 725 N N . LYS A 1 89 ? 3.184 10.047 10.887 1.00 81.81 89 LYS A N 1
ATOM 726 C CA . LYS A 1 89 ? 3.795 8.733 11.140 1.00 81.81 89 LYS A CA 1
ATOM 727 C C . LYS A 1 89 ? 4.860 8.797 12.230 1.00 81.81 89 LYS A C 1
ATOM 729 O O . LYS A 1 89 ? 4.858 7.955 13.125 1.00 81.81 89 LYS A O 1
ATOM 734 N N . GLU A 1 90 ? 5.723 9.810 12.189 1.00 88.62 90 GLU A N 1
ATOM 735 C CA . GLU A 1 90 ? 6.715 10.006 13.246 1.00 88.62 90 GLU A CA 1
ATOM 736 C C . GLU A 1 90 ? 6.049 10.326 14.589 1.00 88.62 90 GLU A C 1
ATOM 738 O O . GLU A 1 90 ? 6.404 9.746 15.611 1.00 88.62 90 GLU A O 1
ATOM 743 N N . ALA A 1 91 ? 5.007 11.162 14.598 1.00 93.12 91 ALA A N 1
ATOM 744 C CA . ALA A 1 91 ? 4.240 11.424 15.810 1.00 93.12 91 ALA A CA 1
ATOM 745 C C . ALA A 1 91 ? 3.589 10.148 16.371 1.00 93.12 91 ALA A C 1
ATOM 747 O O . ALA A 1 91 ? 3.592 9.960 17.583 1.00 93.12 91 ALA A O 1
ATOM 748 N N . GLN A 1 92 ? 3.063 9.250 15.528 1.00 87.62 92 GLN A N 1
ATOM 749 C CA . GLN A 1 92 ? 2.558 7.945 15.973 1.00 87.62 92 GLN A CA 1
ATOM 750 C C . GLN A 1 92 ? 3.667 7.106 16.616 1.00 87.62 92 GLN A C 1
ATOM 752 O O . GLN A 1 92 ? 3.429 6.515 17.664 1.00 87.62 92 GLN A O 1
ATOM 757 N N . ARG A 1 93 ? 4.870 7.075 16.027 1.00 86.31 93 ARG A N 1
ATOM 758 C CA . ARG A 1 93 ? 6.033 6.380 16.599 1.00 86.31 93 ARG A CA 1
ATOM 759 C C . ARG A 1 93 ? 6.384 6.933 17.980 1.00 86.31 93 ARG A C 1
ATOM 761 O O . ARG A 1 93 ? 6.399 6.182 18.949 1.00 86.31 93 ARG A O 1
ATOM 768 N N . LEU A 1 94 ? 6.564 8.248 18.089 1.00 90.81 94 LEU A N 1
ATOM 769 C CA . LEU A 1 94 ? 6.877 8.921 19.350 1.00 90.81 94 LEU A CA 1
ATOM 770 C C . LEU A 1 94 ? 5.776 8.713 20.403 1.00 90.81 94 LEU A C 1
ATOM 772 O O . LEU A 1 94 ? 6.078 8.484 21.566 1.00 90.81 94 LEU A O 1
ATOM 776 N N . LEU A 1 95 ? 4.494 8.727 20.016 1.00 92.06 95 LEU A N 1
ATOM 777 C CA . LEU A 1 95 ? 3.379 8.482 20.943 1.00 92.06 95 LEU A CA 1
ATOM 778 C C . LEU A 1 95 ? 3.398 7.072 21.548 1.00 92.06 95 LEU A C 1
ATOM 780 O O . LEU A 1 95 ? 2.844 6.897 22.632 1.00 92.06 95 LEU A O 1
ATOM 784 N N . ARG A 1 96 ? 3.988 6.095 20.848 1.00 85.88 96 ARG A N 1
ATOM 785 C CA . ARG A 1 96 ? 4.136 4.705 21.304 1.00 85.88 96 ARG A CA 1
ATOM 786 C C . ARG A 1 96 ? 5.406 4.482 22.117 1.00 85.88 96 ARG A C 1
ATOM 788 O O . ARG A 1 96 ? 5.410 3.660 23.027 1.00 85.88 96 ARG A O 1
ATOM 795 N N . GLU A 1 97 ? 6.479 5.172 21.749 1.00 84.62 97 GLU A N 1
ATOM 796 C CA . GLU A 1 97 ? 7.835 4.875 22.219 1.00 84.62 97 GLU A CA 1
ATOM 797 C C . GLU A 1 97 ? 8.354 5.866 23.269 1.00 84.62 97 GLU A C 1
ATOM 799 O O . GLU A 1 97 ? 9.345 5.566 23.933 1.00 84.62 97 GLU A O 1
ATOM 804 N N . SER A 1 98 ? 7.713 7.028 23.440 1.00 88.69 98 SER A N 1
ATOM 805 C CA . SER A 1 98 ? 8.135 8.050 24.401 1.00 88.69 98 SER A CA 1
ATOM 806 C C . SER A 1 98 ? 7.032 8.476 25.374 1.00 88.69 98 SER A C 1
ATOM 808 O O . SER A 1 98 ? 5.828 8.378 25.124 1.00 88.69 98 SER A O 1
ATOM 810 N N . GLU A 1 99 ? 7.479 8.992 26.518 1.00 89.19 99 GLU A N 1
ATOM 811 C CA . GLU A 1 99 ? 6.633 9.575 27.564 1.00 89.19 99 GLU A CA 1
ATOM 812 C C . GLU A 1 99 ? 6.468 11.096 27.408 1.00 89.19 99 GLU A C 1
ATOM 814 O O . GLU A 1 99 ? 5.789 11.735 28.215 1.00 89.19 99 GLU A O 1
ATOM 819 N N . ASP A 1 100 ? 7.046 11.680 26.353 1.00 94.12 100 ASP A N 1
ATOM 820 C CA . ASP A 1 100 ? 7.043 13.121 26.108 1.00 94.12 100 ASP A CA 1
ATOM 821 C C . ASP A 1 100 ? 5.617 13.673 26.042 1.00 94.12 100 ASP A C 1
ATOM 823 O O . ASP A 1 100 ? 4.663 12.971 25.699 1.00 94.12 100 ASP A O 1
ATOM 827 N N . SER A 1 101 ? 5.421 14.953 26.349 1.00 95.31 101 SER A N 1
ATOM 828 C CA . SER A 1 101 ? 4.088 15.550 26.219 1.00 95.31 101 SER A CA 1
ATOM 829 C C . SER A 1 101 ? 3.615 15.533 24.756 1.00 95.31 101 SER A C 1
ATOM 831 O O . SER A 1 101 ? 4.419 15.590 23.830 1.00 95.31 101 SER A O 1
ATOM 833 N N . ILE A 1 102 ? 2.300 15.493 24.512 1.00 94.69 102 ILE A N 1
ATOM 834 C CA . ILE A 1 102 ? 1.752 15.526 23.138 1.00 94.69 102 ILE A CA 1
ATOM 835 C C . ILE A 1 102 ? 2.224 16.784 22.389 1.00 94.69 102 ILE A C 1
ATOM 837 O O . ILE A 1 102 ? 2.450 16.742 21.182 1.00 94.69 102 ILE A O 1
ATOM 841 N N . THR A 1 103 ? 2.382 17.899 23.106 1.00 94.56 103 THR A N 1
ATOM 842 C CA . THR A 1 103 ? 2.908 19.155 22.563 1.00 94.56 103 THR A CA 1
ATOM 843 C C . THR A 1 103 ? 4.357 19.008 22.109 1.00 94.56 103 THR A C 1
ATOM 845 O O . THR A 1 103 ? 4.693 19.448 21.013 1.00 94.56 103 THR A O 1
ATOM 848 N N . GLU A 1 104 ? 5.187 18.349 22.918 1.00 94.69 104 GLU A N 1
ATOM 849 C CA . GLU A 1 104 ? 6.594 18.092 22.602 1.00 94.69 104 GLU A CA 1
ATOM 850 C C . GLU A 1 104 ? 6.721 17.158 21.395 1.00 94.69 104 GLU A C 1
ATOM 852 O O . GLU A 1 104 ? 7.461 17.444 20.461 1.00 94.69 104 GLU A O 1
ATOM 857 N N . ILE A 1 105 ? 5.912 16.098 21.341 1.00 95.50 105 ILE A N 1
ATOM 858 C CA . ILE A 1 105 ? 5.880 15.184 20.193 1.00 95.50 105 ILE A CA 1
ATOM 859 C C . ILE A 1 105 ? 5.461 15.900 18.914 1.00 95.50 105 ILE A C 1
ATOM 861 O O . ILE A 1 105 ? 6.044 15.663 17.859 1.00 95.50 105 ILE A O 1
ATOM 865 N N . ALA A 1 106 ? 4.455 16.774 18.983 1.00 95.50 106 ALA A N 1
ATOM 866 C CA . ALA A 1 106 ? 4.053 17.560 17.825 1.00 95.50 106 ALA A CA 1
ATOM 867 C C . ALA A 1 106 ? 5.231 18.405 17.311 1.00 95.50 106 ALA A C 1
ATOM 869 O O . ALA A 1 106 ? 5.467 18.440 16.103 1.00 95.50 106 ALA A O 1
ATOM 870 N N . LEU A 1 107 ? 5.992 19.022 18.221 1.00 94.19 107 LEU A N 1
ATOM 871 C CA . LEU A 1 107 ? 7.170 19.819 17.889 1.00 94.19 107 LEU A CA 1
ATOM 872 C C . LEU A 1 107 ? 8.293 18.963 17.282 1.00 94.19 107 LEU A C 1
ATOM 874 O O . LEU A 1 107 ? 8.804 19.316 16.222 1.00 94.19 107 LEU A O 1
ATOM 878 N N . GLN A 1 108 ? 8.625 17.822 17.893 1.00 92.38 108 GLN A N 1
ATOM 879 C CA . GLN A 1 108 ? 9.640 16.876 17.403 1.00 92.38 108 GLN A CA 1
ATOM 880 C C . GLN A 1 108 ? 9.286 16.317 16.020 1.00 92.38 108 GLN A C 1
ATOM 882 O O . GLN A 1 108 ? 10.134 16.228 15.135 1.00 92.38 108 GLN A O 1
ATOM 887 N N . ALA A 1 109 ? 8.007 16.013 15.801 1.00 93.25 109 ALA A N 1
ATOM 888 C CA . ALA A 1 109 ? 7.488 15.604 14.506 1.00 93.25 109 ALA A CA 1
ATOM 889 C C . ALA A 1 109 ? 7.451 16.754 13.481 1.00 93.25 109 ALA A C 1
ATOM 891 O O . ALA A 1 109 ? 7.059 16.531 12.344 1.00 93.25 109 ALA A O 1
ATOM 892 N N . GLY A 1 110 ? 7.834 17.984 13.836 1.00 93.81 110 GLY A N 1
ATOM 893 C CA . GLY A 1 110 ? 7.930 19.127 12.924 1.00 93.81 110 GLY A CA 1
ATOM 894 C C . GLY A 1 110 ? 6.653 19.957 12.772 1.00 93.81 110 GLY A C 1
ATOM 895 O O . GLY A 1 110 ? 6.560 20.790 11.867 1.00 93.81 110 GLY A O 1
ATOM 896 N N . PHE A 1 111 ? 5.646 19.772 13.628 1.00 93.62 111 PHE A N 1
ATOM 897 C CA . PHE A 1 111 ? 4.475 20.648 13.671 1.00 93.62 111 PHE A CA 1
ATOM 898 C C . PHE A 1 111 ? 4.734 21.872 14.553 1.00 93.62 111 PHE A C 1
ATOM 900 O O . PHE A 1 111 ? 4.804 21.781 15.772 1.00 93.62 111 PHE A O 1
ATOM 907 N N . SER A 1 112 ? 4.753 23.055 13.940 1.00 87.88 112 SER A N 1
ATOM 908 C CA . SER A 1 112 ? 4.843 24.335 14.656 1.00 87.88 112 SER A CA 1
ATOM 909 C C . SER A 1 112 ? 3.515 24.800 15.272 1.00 87.88 112 SER A C 1
ATOM 911 O O . SER A 1 112 ? 3.494 25.733 16.070 1.00 87.88 112 SER A O 1
ATOM 913 N N . ASN A 1 113 ? 2.389 24.178 14.901 1.00 90.44 113 ASN A N 1
ATOM 914 C CA . ASN A 1 113 ? 1.057 24.542 15.378 1.00 90.44 113 ASN A CA 1
ATOM 915 C C . ASN A 1 113 ? 0.289 23.307 15.865 1.00 90.44 113 ASN A C 1
ATOM 917 O O . ASN A 1 113 ? -0.073 22.427 15.078 1.00 90.44 113 ASN A O 1
ATOM 921 N N . PHE A 1 114 ? -0.026 23.293 17.160 1.00 90.25 114 PHE A N 1
ATOM 922 C CA . PHE A 1 114 ? -0.720 22.189 17.821 1.00 90.25 114 PHE A CA 1
ATOM 923 C C . PHE A 1 114 ? -2.138 21.940 17.281 1.00 90.25 114 PHE A C 1
ATOM 925 O O . PHE A 1 114 ? -2.547 20.796 17.093 1.00 90.25 114 PHE A O 1
ATOM 932 N N . SER A 1 115 ? -2.893 22.996 16.972 1.00 90.44 115 SER A N 1
ATOM 933 C CA . SER A 1 115 ? -4.243 22.873 16.407 1.00 90.44 115 SER A CA 1
ATOM 934 C C . SER A 1 115 ? -4.218 22.259 15.007 1.00 90.44 115 SER A C 1
ATOM 936 O O . SER A 1 115 ? -5.114 21.493 14.648 1.00 90.44 115 SER A O 1
ATOM 938 N N . HIS A 1 116 ? -3.190 22.576 14.214 1.00 90.44 116 HIS A N 1
ATOM 939 C CA . HIS A 1 116 ? -2.980 21.951 12.910 1.00 90.44 116 HIS A CA 1
ATOM 940 C C . HIS A 1 116 ? -2.587 20.477 13.060 1.00 90.44 116 HIS A C 1
ATOM 942 O O . HIS A 1 116 ? -3.198 19.624 12.416 1.00 90.44 116 HIS A O 1
ATOM 948 N N . PHE A 1 117 ? -1.653 20.172 13.966 1.00 95.12 117 PHE A N 1
ATOM 949 C CA . PHE A 1 117 ? -1.277 18.800 14.311 1.00 95.12 117 PHE A CA 1
ATOM 950 C C . PHE A 1 117 ? -2.491 17.959 14.708 1.00 95.12 117 PHE A C 1
ATOM 952 O O . PHE A 1 117 ? -2.738 16.928 14.094 1.00 95.12 117 PHE A O 1
ATOM 959 N N . GLY A 1 118 ? -3.299 18.417 15.669 1.00 92.00 118 GLY A N 1
ATOM 960 C CA . GLY A 1 118 ? -4.461 17.666 16.144 1.00 92.00 118 GLY A CA 1
ATOM 961 C C . GLY A 1 118 ? -5.474 17.366 15.036 1.00 92.00 118 GLY A C 1
ATOM 962 O O . GLY A 1 118 ? -5.991 16.252 14.963 1.00 92.00 118 GLY A O 1
ATOM 963 N N . LYS A 1 119 ? -5.722 18.325 14.131 1.00 90.56 119 LYS A N 1
ATOM 964 C CA . LYS A 1 119 ? -6.595 18.118 12.962 1.00 90.56 119 LYS A CA 1
ATOM 965 C C . LYS A 1 119 ? -6.006 17.117 11.972 1.00 90.56 119 LYS A C 1
ATOM 967 O O . LYS A 1 119 ? -6.736 16.251 11.501 1.00 90.56 119 LYS A O 1
ATOM 972 N N . MET A 1 120 ? -4.719 17.234 11.648 1.00 88.88 120 MET A N 1
ATOM 973 C CA . MET A 1 120 ? -4.049 16.327 10.710 1.00 88.88 120 MET A CA 1
ATOM 974 C C . MET A 1 120 ? -3.934 14.917 11.269 1.00 88.88 120 MET A C 1
ATOM 976 O O . MET A 1 120 ? -4.307 13.970 10.590 1.00 88.88 120 MET A O 1
ATOM 980 N N . PHE A 1 121 ? -3.528 14.781 12.527 1.00 92.44 121 PHE A N 1
ATOM 981 C CA . PHE A 1 121 ? -3.451 13.494 13.199 1.00 92.44 121 PHE A CA 1
ATOM 982 C C . PHE A 1 121 ? -4.822 12.819 13.247 1.00 92.44 121 PHE A C 1
ATOM 984 O O . PHE A 1 121 ? -4.951 11.688 12.799 1.00 92.44 121 PHE A O 1
ATOM 991 N N . LYS A 1 122 ? -5.872 13.532 13.682 1.00 89.19 122 LYS A N 1
ATOM 992 C CA . LYS A 1 122 ? -7.230 12.971 13.720 1.00 89.19 122 LYS A CA 1
ATOM 993 C C . LYS A 1 122 ? -7.758 12.616 12.330 1.00 89.19 122 LYS A C 1
ATOM 995 O O . LYS A 1 122 ? -8.451 11.624 12.189 1.00 89.19 122 LYS A O 1
ATOM 1000 N N . ARG A 1 123 ? -7.441 13.399 11.297 1.00 81.56 123 ARG A N 1
ATOM 1001 C CA . ARG A 1 123 ? -7.852 13.089 9.919 1.00 81.56 123 ARG A CA 1
ATOM 1002 C C . ARG A 1 123 ? -7.173 11.829 9.379 1.00 81.56 123 ARG A C 1
ATOM 1004 O O . ARG A 1 123 ? -7.798 11.099 8.623 1.00 81.56 123 ARG A O 1
ATOM 1011 N N . THR A 1 124 ? -5.907 11.616 9.722 1.00 76.06 124 THR A N 1
ATOM 1012 C CA . THR A 1 124 ? -5.105 10.499 9.204 1.00 76.06 124 THR A CA 1
ATOM 1013 C C . THR A 1 124 ? -5.292 9.220 10.020 1.00 76.06 124 THR A C 1
ATOM 1015 O O . THR A 1 124 ? -5.342 8.141 9.449 1.00 76.06 124 THR A O 1
ATOM 1018 N N . VAL A 1 125 ? -5.390 9.338 11.346 1.00 80.38 125 VAL A N 1
ATOM 1019 C CA . VAL A 1 125 ? -5.407 8.218 12.308 1.00 80.38 125 VAL A CA 1
ATOM 1020 C C . VAL A 1 125 ? -6.819 7.971 12.868 1.00 80.38 125 VAL A C 1
ATOM 1022 O O . VAL A 1 125 ? -7.019 7.061 13.658 1.00 80.38 125 VAL A O 1
ATOM 1025 N N . GLN A 1 126 ? -7.811 8.787 12.491 1.00 82.88 126 GLN A N 1
ATOM 1026 C CA . GLN A 1 126 ? -9.213 8.777 12.958 1.00 82.88 1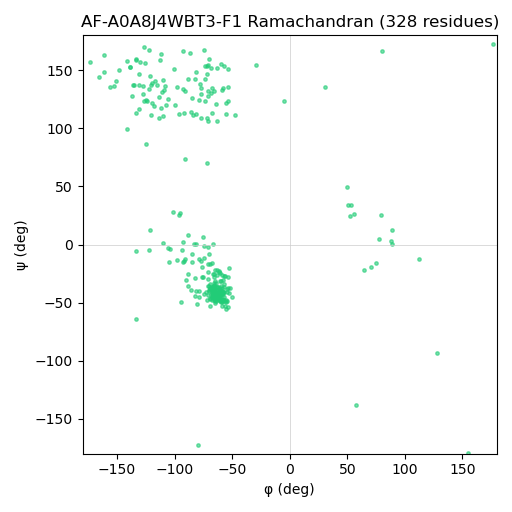26 GLN A CA 1
ATOM 1027 C C . GLN A 1 126 ? -9.435 9.091 14.453 1.00 82.88 126 GLN A C 1
ATOM 1029 O O . GLN A 1 126 ? -10.494 9.601 14.829 1.00 82.88 126 GLN A O 1
ATOM 1034 N N . VAL A 1 127 ? -8.428 8.910 15.309 1.00 86.12 127 VAL A N 1
ATOM 1035 C CA . VAL A 1 127 ? -8.462 9.242 16.744 1.00 86.12 127 VAL A CA 1
ATOM 1036 C C . VAL A 1 127 ? -7.542 10.414 17.101 1.00 86.12 127 VAL A C 1
ATOM 1038 O O . VAL A 1 127 ? -6.677 10.827 16.329 1.00 86.12 127 VAL A O 1
ATOM 1041 N N . SER A 1 128 ? -7.742 11.010 18.282 1.00 93.19 128 SER A N 1
ATOM 1042 C CA . SER A 1 128 ? -6.864 12.088 18.763 1.00 93.19 128 SER A CA 1
ATOM 1043 C C . SER A 1 128 ? -5.501 11.536 19.213 1.00 93.19 128 SER A C 1
ATOM 1045 O O . SER A 1 128 ? -5.454 10.404 19.685 1.00 93.19 128 SER A O 1
ATOM 1047 N N . PRO A 1 129 ? -4.408 12.324 19.184 1.00 93.12 129 PRO A N 1
ATOM 1048 C CA . PRO A 1 129 ? -3.098 11.883 19.681 1.00 93.12 129 PRO A CA 1
ATOM 1049 C C . PRO A 1 129 ? -3.129 11.351 21.121 1.00 93.12 129 PRO A C 1
ATOM 1051 O O . PRO A 1 129 ? -2.448 10.385 21.457 1.00 93.12 129 PRO A O 1
ATOM 1054 N N . ARG A 1 130 ? -3.946 11.977 21.982 1.00 92.81 130 ARG A N 1
ATOM 1055 C CA . ARG A 1 130 ? -4.109 11.565 23.381 1.00 92.81 130 ARG A CA 1
ATOM 1056 C C . ARG A 1 130 ? -4.798 10.213 23.481 1.00 92.81 130 ARG A C 1
ATOM 1058 O O . ARG A 1 130 ? -4.338 9.356 24.223 1.00 92.81 130 ARG A O 1
ATOM 1065 N N . THR A 1 131 ? -5.890 10.062 22.737 1.00 89.12 131 THR A N 1
ATOM 1066 C CA . THR A 1 131 ? -6.656 8.817 22.649 1.00 89.12 131 THR A CA 1
ATOM 1067 C C . THR A 1 131 ? -5.772 7.697 22.116 1.00 89.12 131 THR A C 1
ATOM 1069 O O . THR A 1 131 ? -5.649 6.678 22.773 1.00 89.12 131 THR A O 1
ATOM 1072 N N . TYR A 1 132 ? -5.040 7.954 21.030 1.00 89.44 132 TYR A N 1
ATOM 1073 C CA . TYR A 1 132 ? -4.103 7.010 20.426 1.00 89.44 132 TYR A CA 1
ATOM 1074 C C . TYR A 1 132 ? -3.054 6.492 21.420 1.00 89.44 132 TYR A C 1
ATOM 1076 O O . TYR A 1 132 ? -2.832 5.290 21.526 1.00 89.44 132 TYR A O 1
ATOM 1084 N N . ARG A 1 133 ? -2.424 7.389 22.195 1.00 90.94 133 ARG A N 1
ATOM 1085 C CA . ARG A 1 133 ? -1.464 6.986 23.234 1.00 90.94 133 ARG A CA 1
ATOM 1086 C C . ARG A 1 133 ? -2.126 6.171 24.342 1.00 90.94 133 ARG A C 1
ATOM 1088 O O . ARG A 1 133 ? -1.532 5.212 24.821 1.00 90.94 133 ARG A O 1
ATOM 1095 N N . GLN A 1 134 ? -3.310 6.584 24.788 1.00 87.56 134 GLN A N 1
ATOM 1096 C CA . GLN A 1 134 ? -4.027 5.894 25.856 1.00 87.56 134 GLN A CA 1
ATOM 1097 C C . GLN A 1 134 ? -4.408 4.475 25.424 1.00 87.56 134 GLN A C 1
ATOM 1099 O O . GLN A 1 134 ? -4.080 3.530 26.131 1.00 87.56 134 GLN A O 1
ATOM 1104 N N . GLU A 1 135 ? -4.995 4.333 24.235 1.00 82.25 135 GLU A N 1
ATOM 1105 C CA . GLU A 1 135 ? -5.352 3.045 23.633 1.00 82.25 135 GLU A CA 1
ATOM 1106 C C . GLU A 1 135 ? -4.119 2.148 23.479 1.00 82.25 135 GLU A C 1
ATOM 1108 O O . GLU A 1 135 ? -4.161 0.979 23.849 1.00 82.25 135 GLU A O 1
ATOM 1113 N N . TYR A 1 136 ? -2.985 2.700 23.035 1.00 77.50 136 TYR A N 1
ATOM 1114 C CA . TYR A 1 136 ? -1.733 1.946 22.935 1.00 77.50 136 TYR A CA 1
ATOM 1115 C C . TYR A 1 136 ? -1.201 1.478 24.299 1.00 77.50 136 TYR A C 1
ATOM 1117 O O . TYR A 1 136 ? -0.747 0.346 24.443 1.00 77.50 136 TYR A O 1
ATOM 1125 N N . ARG A 1 137 ? -1.264 2.329 25.329 1.00 79.25 137 ARG A N 1
ATOM 1126 C CA . ARG A 1 137 ? -0.824 1.971 26.689 1.00 79.25 137 ARG A CA 1
ATOM 1127 C C . ARG A 1 137 ? -1.708 0.910 27.326 1.00 79.25 137 ARG A C 1
ATOM 1129 O O . ARG A 1 137 ? -1.194 0.044 28.026 1.00 79.25 137 ARG A O 1
ATOM 1136 N N . GLU A 1 138 ? -3.013 0.996 27.099 1.00 73.94 138 GLU A N 1
ATOM 1137 C CA . GLU A 1 138 ? -3.990 0.021 27.586 1.00 73.94 138 GLU A CA 1
ATOM 1138 C C . GLU A 1 138 ? -3.856 -1.322 26.863 1.00 73.94 138 GLU A C 1
ATOM 1140 O O . GLU A 1 138 ? -3.996 -2.370 27.489 1.00 73.94 138 GLU A O 1
ATOM 1145 N N . ALA A 1 139 ? -3.525 -1.300 25.571 1.00 59.66 139 ALA A N 1
ATOM 1146 C CA . ALA A 1 139 ? -3.353 -2.502 24.766 1.00 59.66 139 ALA A CA 1
ATOM 1147 C C . ALA A 1 139 ? -1.940 -3.132 24.860 1.00 59.66 139 ALA A C 1
ATOM 1149 O O . ALA A 1 139 ? -1.773 -4.305 24.524 1.00 59.66 139 ALA A O 1
ATOM 1150 N N . GLY A 1 140 ? -0.942 -2.407 25.383 1.00 47.50 140 GLY A N 1
ATOM 1151 C CA . GLY A 1 140 ? 0.435 -2.876 25.591 1.00 47.50 140 GLY A CA 1
ATOM 1152 C C . GLY A 1 140 ? 1.309 -2.849 24.320 1.00 47.50 140 GLY A C 1
ATOM 1153 O O . GLY A 1 140 ? 0.797 -2.731 23.214 1.00 47.50 140 GLY A O 1
ATOM 1154 N N . PRO A 1 141 ? 2.648 -2.987 24.431 1.00 46.97 141 PRO A N 1
ATOM 1155 C CA . PRO A 1 141 ? 3.584 -2.888 23.297 1.00 46.97 141 PRO A CA 1
ATOM 1156 C C . PRO A 1 141 ? 3.466 -4.010 22.242 1.00 46.97 141 PRO A C 1
ATOM 1158 O O . PRO A 1 141 ? 4.212 -4.004 21.267 1.00 46.97 141 PRO A O 1
ATOM 1161 N N . ASP A 1 142 ? 2.537 -4.955 22.420 1.00 45.84 142 ASP A N 1
ATOM 1162 C CA . ASP A 1 142 ? 2.198 -6.018 21.460 1.00 45.84 142 ASP A CA 1
ATOM 1163 C C . ASP A 1 142 ? 0.902 -5.698 20.674 1.00 45.84 142 ASP A C 1
ATOM 1165 O O . ASP A 1 142 ? 0.175 -6.590 20.236 1.00 45.84 142 ASP A O 1
ATOM 1169 N N . THR A 1 143 ? 0.593 -4.409 20.485 1.00 46.00 143 THR A N 1
ATOM 1170 C CA . THR A 1 143 ? -0.479 -3.907 19.606 1.00 46.00 143 THR A CA 1
ATOM 1171 C C . THR A 1 143 ? -0.122 -4.082 18.133 1.00 46.00 143 THR A C 1
ATOM 1173 O O . THR A 1 143 ? 0.102 -3.121 17.393 1.00 46.00 143 THR A O 1
ATOM 1176 N N . GLN A 1 144 ? -0.113 -5.319 17.665 1.00 56.94 144 GLN A N 1
ATOM 1177 C CA . GLN A 1 144 ? -0.762 -5.526 16.381 1.00 56.94 144 GLN A CA 1
ATOM 1178 C C . GLN A 1 144 ? -2.256 -5.302 16.606 1.00 56.94 144 GLN A C 1
ATOM 1180 O O . GLN A 1 144 ? -2.816 -5.779 17.592 1.00 56.94 144 GLN A O 1
ATOM 1185 N N . GLU A 1 145 ? -2.908 -4.557 15.719 1.00 70.88 145 GLU A N 1
ATOM 1186 C CA . GLU A 1 145 ? -4.363 -4.611 15.616 1.00 70.88 145 GLU A CA 1
ATOM 1187 C C . GLU A 1 145 ? -4.692 -6.095 15.394 1.00 70.88 145 GLU A C 1
ATOM 1189 O O . GLU A 1 145 ? -4.234 -6.693 14.421 1.00 70.88 145 GLU A O 1
ATOM 1194 N N . ARG A 1 146 ? -5.339 -6.738 16.369 1.00 83.38 146 ARG A N 1
ATOM 1195 C CA . ARG A 1 146 ? -5.658 -8.169 16.348 1.00 83.38 146 ARG A CA 1
ATOM 1196 C C . ARG A 1 146 ? -7.152 -8.315 16.553 1.00 83.38 146 ARG A C 1
ATOM 1198 O O . ARG A 1 146 ? -7.676 -7.820 17.543 1.00 83.38 146 ARG A O 1
ATOM 1205 N N . GLY A 1 147 ? -7.829 -8.985 15.634 1.00 89.50 147 GLY A N 1
ATOM 1206 C CA . GLY A 1 147 ? -9.274 -9.145 15.696 1.00 89.50 147 GLY A CA 1
ATOM 1207 C C . GLY A 1 147 ? -9.919 -9.382 14.340 1.00 89.50 147 GLY A C 1
ATOM 1208 O O . GLY A 1 147 ? -9.256 -9.466 13.302 1.00 89.50 147 GLY A O 1
ATOM 1209 N N . LYS A 1 148 ? -11.240 -9.512 14.376 1.00 94.38 148 LYS A N 1
ATOM 1210 C CA . LYS A 1 148 ? -12.092 -9.930 13.271 1.00 94.38 148 LYS A CA 1
ATOM 1211 C C . LYS A 1 148 ? -13.036 -8.830 12.825 1.00 94.38 148 LYS A C 1
ATOM 1213 O O . LYS A 1 148 ? -13.717 -8.188 13.619 1.00 94.38 148 LYS A O 1
ATOM 1218 N N . LEU A 1 149 ? -13.169 -8.694 11.515 1.00 95.00 149 LEU A N 1
ATOM 1219 C CA . LEU A 1 149 ? -14.217 -7.898 10.899 1.00 95.00 149 LEU A CA 1
ATOM 1220 C C . LEU A 1 149 ? -15.581 -8.560 11.136 1.00 95.00 149 LEU A C 1
ATOM 1222 O O . LEU A 1 149 ? -15.760 -9.757 10.891 1.00 95.00 149 LEU A O 1
ATOM 1226 N N . GLY A 1 150 ? -16.541 -7.763 11.604 1.00 91.94 150 GLY A N 1
ATOM 1227 C CA . GLY A 1 150 ? -17.875 -8.223 11.995 1.00 91.94 150 GLY A CA 1
ATOM 1228 C C . GLY A 1 150 ? -17.997 -8.694 13.448 1.00 91.94 150 GLY A C 1
ATOM 1229 O O . GLY A 1 150 ? -19.078 -9.142 13.820 1.00 91.94 150 GLY A O 1
ATOM 1230 N N . GLU A 1 151 ? -16.930 -8.597 14.245 1.00 91.69 151 GLU A N 1
ATOM 1231 C CA . GLU A 1 151 ? -16.942 -8.827 15.699 1.00 91.69 151 GLU A CA 1
ATOM 1232 C C . GLU A 1 151 ? -16.186 -7.704 16.416 1.00 91.69 151 GLU A C 1
ATOM 1234 O O . GLU A 1 151 ? -16.806 -6.895 17.099 1.00 91.69 151 GLU A O 1
ATOM 1239 N N . ASP A 1 152 ? -14.879 -7.595 16.169 1.00 90.56 152 ASP A N 1
ATOM 1240 C CA . ASP A 1 152 ? -14.001 -6.595 16.788 1.00 90.56 152 ASP A CA 1
ATOM 1241 C C . ASP A 1 152 ? -13.931 -5.294 15.976 1.00 90.56 152 ASP A C 1
ATOM 1243 O O . ASP A 1 152 ? -13.749 -4.210 16.529 1.00 90.56 152 ASP A O 1
ATOM 1247 N N . PHE A 1 153 ? -14.073 -5.397 14.650 1.00 93.44 153 PHE A N 1
ATOM 1248 C CA . PHE A 1 153 ? -13.862 -4.284 13.725 1.00 93.44 153 PHE A CA 1
ATOM 1249 C C . PHE A 1 153 ? -15.006 -4.101 12.728 1.00 93.44 153 PHE A C 1
ATOM 1251 O O . PHE A 1 153 ? -15.617 -5.062 12.245 1.00 93.44 153 PHE A O 1
ATOM 1258 N N . THR A 1 154 ? -15.255 -2.844 12.365 1.00 91.44 154 THR A N 1
ATOM 1259 C CA . THR A 1 154 ? -16.229 -2.461 11.339 1.00 91.44 154 THR A CA 1
ATOM 1260 C C . THR A 1 154 ? -15.621 -2.475 9.938 1.00 91.44 154 THR A C 1
ATOM 1262 O O . THR A 1 154 ? -14.406 -2.442 9.751 1.00 91.44 154 THR A O 1
ATOM 1265 N N . THR A 1 155 ? -16.479 -2.460 8.918 1.00 92.00 155 THR A N 1
ATOM 1266 C CA . THR A 1 155 ? -16.068 -2.343 7.511 1.00 92.00 155 THR A CA 1
ATOM 1267 C C . THR A 1 155 ? -15.245 -1.080 7.235 1.00 92.00 155 THR A C 1
ATOM 1269 O O . THR A 1 155 ? -14.302 -1.137 6.449 1.00 92.00 155 THR A O 1
ATOM 1272 N N . GLU A 1 156 ? -15.571 0.041 7.886 1.00 85.69 156 GLU A N 1
ATOM 1273 C CA . GLU A 1 156 ? -14.840 1.309 7.751 1.00 85.69 156 GLU A CA 1
ATOM 1274 C C . GLU A 1 156 ? -13.434 1.209 8.353 1.00 85.69 156 GLU A C 1
ATOM 1276 O O . GLU A 1 156 ? -12.460 1.551 7.689 1.00 85.69 156 GLU A O 1
ATOM 1281 N N . GLN A 1 157 ? -13.302 0.629 9.550 1.00 82.50 157 GLN A N 1
ATOM 1282 C CA . GLN A 1 157 ? -11.987 0.352 10.140 1.00 82.50 157 GLN A CA 1
ATOM 1283 C C . GLN A 1 157 ? -11.181 -0.613 9.262 1.00 82.50 157 GLN A C 1
ATOM 1285 O O . GLN A 1 157 ? -9.999 -0.397 9.009 1.00 82.50 157 GLN A O 1
ATOM 1290 N N . GLY A 1 158 ? -11.835 -1.639 8.709 1.00 90.38 158 GLY A N 1
ATOM 1291 C CA . GLY A 1 158 ? -11.221 -2.550 7.748 1.00 90.38 158 GLY A CA 1
ATOM 1292 C C . GLY A 1 158 ? -10.683 -1.846 6.501 1.00 90.38 158 GLY A C 1
ATOM 1293 O O . GLY A 1 158 ? -9.603 -2.196 6.023 1.00 90.38 158 GLY A O 1
ATOM 1294 N N . TYR A 1 159 ? -11.412 -0.864 5.971 1.00 90.88 159 TYR A N 1
ATOM 1295 C CA . TYR A 1 159 ? -10.943 -0.050 4.850 1.00 90.88 159 TYR A CA 1
ATOM 1296 C C . TYR A 1 159 ? -9.627 0.657 5.198 1.00 90.88 159 TYR A C 1
ATOM 1298 O O . TYR A 1 159 ? -8.664 0.576 4.431 1.00 90.88 159 TYR A O 1
ATOM 1306 N N . ASP A 1 160 ? -9.546 1.275 6.377 1.00 77.38 160 ASP A N 1
ATOM 1307 C CA . ASP A 1 160 ? -8.334 1.959 6.832 1.00 77.38 160 ASP A CA 1
ATOM 1308 C C . ASP A 1 160 ? -7.174 0.981 7.064 1.00 77.38 160 ASP A C 1
ATOM 1310 O O . ASP A 1 160 ? -6.055 1.240 6.613 1.00 77.38 160 ASP A O 1
ATOM 1314 N N . PHE A 1 161 ? -7.433 -0.193 7.647 1.00 87.81 161 PHE A N 1
ATOM 1315 C CA . PHE A 1 161 ? -6.429 -1.256 7.775 1.00 87.81 161 PHE A CA 1
ATOM 1316 C C . PHE A 1 161 ? -5.895 -1.696 6.408 1.00 87.81 161 PHE A C 1
ATOM 1318 O O . PHE A 1 161 ? -4.689 -1.872 6.231 1.00 87.81 161 PHE A O 1
ATOM 1325 N N . ALA A 1 162 ? -6.772 -1.838 5.408 1.00 89.50 162 ALA A N 1
ATOM 1326 C CA . ALA A 1 162 ? -6.369 -2.270 4.074 1.00 89.50 162 ALA A CA 1
ATOM 1327 C C . ALA A 1 162 ? -5.534 -1.191 3.382 1.00 89.50 162 ALA A C 1
ATOM 1329 O O . ALA A 1 162 ? -4.567 -1.498 2.682 1.00 89.50 162 ALA A O 1
ATOM 1330 N N . ARG A 1 163 ? -5.886 0.078 3.601 1.00 86.75 163 ARG A N 1
ATOM 1331 C CA . ARG A 1 163 ? -5.123 1.224 3.117 1.00 86.75 163 ARG A CA 1
ATOM 1332 C C . ARG A 1 163 ? -3.745 1.297 3.777 1.00 86.75 163 ARG A C 1
ATOM 1334 O O . ARG A 1 163 ? -2.755 1.480 3.076 1.00 86.75 163 ARG A O 1
ATOM 1341 N N . ASN A 1 164 ? -3.650 1.079 5.086 1.00 76.94 164 ASN A N 1
ATOM 1342 C CA . ASN A 1 164 ? -2.381 1.074 5.817 1.00 76.94 164 ASN A CA 1
ATOM 1343 C C . ASN A 1 164 ? -1.473 -0.088 5.396 1.00 76.94 164 ASN A C 1
ATOM 1345 O O . ASN A 1 164 ? -0.311 0.140 5.060 1.00 76.94 164 ASN A O 1
ATOM 1349 N N . ALA A 1 165 ? -2.010 -1.306 5.292 1.00 80.44 165 ALA A N 1
ATOM 1350 C CA . ALA A 1 165 ? -1.263 -2.458 4.784 1.00 80.44 165 ALA A CA 1
ATOM 1351 C C . ALA A 1 165 ? -0.759 -2.225 3.348 1.00 80.44 165 ALA A C 1
ATOM 1353 O O . ALA A 1 165 ? 0.351 -2.614 2.989 1.00 80.44 165 ALA A O 1
ATOM 1354 N N . ALA A 1 166 ? -1.538 -1.527 2.518 1.00 81.56 166 ALA A N 1
ATOM 1355 C CA . ALA A 1 166 ? -1.106 -1.136 1.183 1.00 81.56 166 ALA A CA 1
ATOM 1356 C C . ALA A 1 166 ? 0.051 -0.118 1.211 1.00 81.56 166 ALA A C 1
ATOM 1358 O O . ALA A 1 166 ? 0.962 -0.219 0.393 1.00 81.56 166 ALA A O 1
ATOM 1359 N N . ILE A 1 167 ? 0.075 0.817 2.166 1.00 75.31 167 ILE A N 1
ATOM 1360 C CA . ILE A 1 167 ? 1.212 1.731 2.370 1.00 75.31 167 ILE A CA 1
ATOM 1361 C C . ILE A 1 167 ? 2.479 0.953 2.744 1.00 75.31 167 ILE A C 1
ATOM 1363 O O . ILE A 1 167 ? 3.551 1.277 2.240 1.00 75.31 167 ILE A O 1
ATOM 1367 N N . GLU A 1 168 ? 2.378 -0.062 3.603 1.00 73.62 168 GLU A N 1
ATOM 1368 C CA . GLU A 1 168 ? 3.521 -0.911 3.972 1.00 73.62 168 GLU A CA 1
ATOM 1369 C C . GLU A 1 168 ? 4.061 -1.682 2.769 1.00 73.62 168 GLU A C 1
ATOM 1371 O O . GLU A 1 168 ? 5.265 -1.677 2.514 1.00 73.62 168 GLU A O 1
ATOM 1376 N N . VAL A 1 169 ? 3.165 -2.264 1.968 1.00 78.50 169 VAL A N 1
ATOM 1377 C CA . VAL A 1 169 ? 3.521 -2.890 0.690 1.00 78.50 169 VAL A CA 1
ATOM 1378 C C . VAL A 1 169 ? 4.273 -1.899 -0.201 1.00 78.50 169 VAL A C 1
ATOM 1380 O O . VAL A 1 169 ? 5.338 -2.228 -0.721 1.00 78.50 169 VAL A O 1
ATOM 1383 N N . LEU A 1 170 ? 3.764 -0.674 -0.359 1.00 76.12 170 LEU A N 1
ATOM 1384 C CA . LEU A 1 170 ? 4.416 0.353 -1.172 1.00 76.12 170 LEU A CA 1
ATOM 1385 C C . LEU A 1 170 ? 5.757 0.802 -0.593 1.00 76.12 170 LEU A C 1
ATOM 1387 O O . LEU A 1 170 ? 6.672 1.070 -1.363 1.00 76.12 170 LEU A O 1
ATOM 1391 N N . ALA A 1 171 ? 5.911 0.851 0.730 1.00 60.50 171 ALA A N 1
ATOM 1392 C CA . ALA A 1 171 ? 7.187 1.159 1.366 1.00 60.50 171 ALA A CA 1
ATOM 1393 C C . ALA A 1 171 ? 8.241 0.094 1.032 1.00 60.50 171 ALA A C 1
ATOM 1395 O O . ALA A 1 171 ? 9.348 0.446 0.633 1.00 60.50 171 ALA A O 1
ATOM 1396 N N . VAL A 1 172 ? 7.875 -1.191 1.085 1.00 67.75 172 VAL A N 1
ATOM 1397 C CA . VAL A 1 172 ? 8.760 -2.295 0.676 1.00 67.75 172 VAL A CA 1
ATOM 1398 C C . VAL A 1 172 ? 9.093 -2.206 -0.814 1.00 67.75 172 VAL A C 1
ATOM 1400 O O . VAL A 1 172 ? 10.246 -2.367 -1.205 1.00 67.75 172 VAL A O 1
ATOM 1403 N N . VAL A 1 173 ? 8.108 -1.916 -1.670 1.00 71.19 173 VAL A N 1
ATOM 1404 C CA . VAL A 1 173 ? 8.344 -1.744 -3.113 1.00 71.19 173 VAL A CA 1
ATOM 1405 C C . VAL A 1 173 ? 9.276 -0.556 -3.379 1.00 71.19 173 VAL A C 1
ATOM 1407 O O . VAL A 1 173 ? 10.215 -0.688 -4.161 1.00 71.19 173 VAL A O 1
ATOM 1410 N N . GLN A 1 174 ? 9.065 0.577 -2.708 1.00 72.00 174 GLN A N 1
ATOM 1411 C CA . GLN A 1 174 ? 9.923 1.761 -2.782 1.00 72.00 174 GLN A CA 1
ATOM 1412 C C . GLN A 1 174 ? 11.346 1.446 -2.307 1.00 72.00 174 GLN A C 1
ATOM 1414 O O . GLN A 1 174 ? 12.294 1.862 -2.960 1.00 72.00 174 GLN A O 1
ATOM 1419 N N . GLU A 1 175 ? 11.514 0.708 -1.209 1.00 59.91 175 GLU A N 1
ATOM 1420 C CA . GLU A 1 175 ? 12.826 0.309 -0.687 1.00 59.91 175 GLU A CA 1
ATOM 1421 C C . GLU A 1 175 ? 13.569 -0.598 -1.680 1.00 59.91 175 GLU A C 1
ATOM 1423 O O . GLU A 1 175 ? 14.730 -0.355 -2.006 1.00 59.91 175 GLU A O 1
ATOM 1428 N N . VAL A 1 176 ? 12.882 -1.606 -2.227 1.00 66.12 176 VAL A N 1
ATOM 1429 C CA . VAL A 1 176 ? 13.467 -2.577 -3.165 1.00 66.12 176 VAL A CA 1
ATOM 1430 C C . VAL A 1 176 ? 13.792 -1.946 -4.520 1.00 66.12 176 VAL A C 1
ATOM 1432 O O . VAL A 1 176 ? 14.807 -2.277 -5.138 1.00 66.12 176 VAL A O 1
ATOM 1435 N N . LEU A 1 177 ? 12.932 -1.058 -5.020 1.00 62.31 177 LEU A N 1
ATOM 1436 C CA . LEU A 1 177 ? 13.105 -0.432 -6.331 1.00 62.31 177 LEU A CA 1
ATOM 1437 C C . LEU A 1 177 ? 13.861 0.901 -6.260 1.00 62.31 177 LEU A C 1
ATOM 1439 O O . LEU A 1 177 ? 14.277 1.413 -7.298 1.00 62.31 177 LEU A O 1
ATOM 1443 N N . GLY A 1 178 ? 14.014 1.499 -5.082 1.00 57.81 178 GLY A N 1
ATOM 1444 C CA . GLY A 1 178 ? 14.463 2.882 -4.894 1.00 57.81 178 GLY A CA 1
ATOM 1445 C C . GLY A 1 178 ? 13.440 3.943 -5.332 1.00 57.81 178 GLY A C 1
ATOM 1446 O O . GLY A 1 178 ? 13.538 5.097 -4.918 1.00 57.81 178 GLY A O 1
ATOM 1447 N N . SER A 1 179 ? 12.462 3.576 -6.167 1.00 70.06 179 SER A N 1
ATOM 1448 C CA . SER A 1 179 ? 11.377 4.440 -6.631 1.00 70.06 179 SER A CA 1
ATOM 1449 C C . SER A 1 179 ? 10.156 3.631 -7.075 1.00 70.06 179 SER A C 1
ATOM 1451 O O . SER A 1 179 ? 10.296 2.669 -7.836 1.00 70.06 179 SER A O 1
ATOM 1453 N N . LEU A 1 180 ? 8.964 4.074 -6.670 1.00 71.56 180 LEU A N 1
ATOM 1454 C CA . LEU A 1 180 ? 7.673 3.575 -7.141 1.00 71.56 180 LEU A CA 1
ATOM 1455 C C . LEU A 1 180 ? 7.432 3.848 -8.634 1.00 71.56 180 LEU A C 1
ATOM 1457 O O . LEU A 1 180 ? 6.700 3.083 -9.249 1.00 71.56 180 LEU A O 1
ATOM 1461 N N . ASP A 1 181 ? 8.097 4.828 -9.256 1.00 74.94 181 ASP A N 1
ATOM 1462 C CA . ASP A 1 181 ? 7.966 5.095 -10.706 1.00 74.94 181 ASP A CA 1
ATOM 1463 C C . ASP A 1 181 ? 8.443 3.921 -11.564 1.00 74.94 181 ASP A C 1
ATOM 1465 O O . ASP A 1 181 ? 8.034 3.746 -12.709 1.00 74.94 181 ASP A O 1
ATOM 1469 N N . ARG A 1 182 ? 9.287 3.060 -10.987 1.00 72.75 182 ARG A N 1
ATOM 1470 C CA . ARG A 1 182 ? 9.735 1.830 -11.637 1.00 72.75 182 ARG A CA 1
ATOM 1471 C C . ARG A 1 182 ? 8.649 0.760 -11.651 1.00 72.75 182 ARG A C 1
ATOM 1473 O O . ARG A 1 182 ? 8.891 -0.323 -12.171 1.00 72.75 182 ARG A O 1
ATOM 1480 N N . VAL A 1 183 ? 7.474 1.004 -11.079 1.00 77.88 183 VAL A N 1
ATOM 1481 C CA . VAL A 1 183 ? 6.299 0.147 -11.225 1.00 77.88 183 VAL A CA 1
ATOM 1482 C C . VAL A 1 183 ? 5.587 0.524 -12.520 1.00 77.88 183 VAL A C 1
ATOM 1484 O O . VAL A 1 183 ? 4.957 1.567 -12.630 1.00 77.88 183 VAL A O 1
ATOM 1487 N N . LYS A 1 184 ? 5.621 -0.378 -13.503 1.00 79.12 184 LYS A N 1
ATOM 1488 C CA . LYS A 1 184 ? 4.850 -0.240 -14.745 1.00 79.12 184 LYS A CA 1
ATOM 1489 C C . LYS A 1 184 ? 3.352 -0.388 -14.509 1.00 79.12 184 LYS A C 1
ATOM 1491 O O . LYS A 1 184 ? 2.565 0.263 -15.188 1.00 79.12 184 LYS A O 1
ATOM 1496 N N . ARG A 1 185 ? 2.966 -1.311 -13.622 1.00 79.19 185 ARG A N 1
ATOM 1497 C CA . ARG A 1 185 ? 1.565 -1.632 -13.324 1.00 79.19 185 ARG A CA 1
ATOM 1498 C C . ARG A 1 185 ? 1.430 -2.445 -12.043 1.00 79.19 185 ARG A C 1
ATOM 1500 O O . ARG A 1 185 ? 2.209 -3.369 -11.802 1.00 79.19 185 ARG A O 1
ATOM 1507 N N . VAL A 1 186 ? 0.366 -2.195 -11.289 1.00 86.88 186 VAL A N 1
ATOM 1508 C CA . VAL A 1 186 ? -0.118 -3.117 -10.257 1.00 86.88 186 VAL A CA 1
ATOM 1509 C C . VAL A 1 186 ? -0.859 -4.257 -10.955 1.00 86.88 186 VAL A C 1
ATOM 1511 O O . VAL A 1 186 ? -1.922 -4.075 -11.538 1.00 86.88 186 VAL A O 1
ATOM 1514 N N . VAL A 1 187 ? -0.276 -5.453 -10.975 1.00 74.31 187 VAL A N 1
ATOM 1515 C CA . VAL A 1 187 ? -0.831 -6.593 -11.724 1.00 74.31 187 VAL A CA 1
ATOM 1516 C C . VAL A 1 187 ? -1.986 -7.221 -10.960 1.00 74.31 187 VAL A C 1
ATOM 1518 O O . VAL A 1 187 ? -3.020 -7.554 -11.541 1.00 74.31 187 VAL A O 1
ATOM 1521 N N . LYS A 1 188 ? -1.796 -7.421 -9.654 1.00 83.25 188 LYS A N 1
ATOM 1522 C CA . LYS A 1 188 ? -2.756 -8.124 -8.811 1.00 83.25 188 LYS A CA 1
ATOM 1523 C C . LYS A 1 188 ? -2.697 -7.617 -7.380 1.00 83.25 188 LYS A C 1
ATOM 1525 O O . LYS A 1 188 ? -1.605 -7.448 -6.847 1.00 83.25 188 LYS A O 1
ATOM 1530 N N . VAL A 1 189 ? -3.864 -7.505 -6.757 1.00 88.69 189 VAL A N 1
ATOM 1531 C CA . VAL A 1 189 ? -4.023 -7.385 -5.304 1.00 88.69 189 VAL A CA 1
ATOM 1532 C C . VAL A 1 189 ? -4.916 -8.520 -4.812 1.00 88.69 189 VAL A C 1
ATOM 1534 O O . VAL A 1 189 ? -5.965 -8.817 -5.394 1.00 88.69 189 VAL A O 1
ATOM 1537 N N . GLN A 1 190 ? -4.492 -9.175 -3.739 1.00 90.12 190 GLN A N 1
ATOM 1538 C CA . GLN A 1 190 ? -5.244 -10.209 -3.052 1.00 90.12 190 GLN A CA 1
ATOM 1539 C C . GLN A 1 190 ? -5.348 -9.879 -1.565 1.00 90.12 190 GLN A C 1
ATOM 1541 O O . GLN A 1 190 ? -4.334 -9.723 -0.897 1.00 90.12 190 GLN A O 1
ATOM 1546 N N . GLY A 1 191 ? -6.575 -9.794 -1.055 1.00 91.50 191 GLY A N 1
ATOM 1547 C CA . GLY A 1 191 ? -6.840 -9.560 0.364 1.00 91.50 191 GLY A CA 1
ATOM 1548 C C . GLY A 1 191 ? -7.394 -10.800 1.055 1.00 91.50 191 GLY A C 1
ATOM 1549 O O . GLY A 1 191 ? -8.338 -11.418 0.557 1.00 91.50 191 GLY A O 1
ATOM 1550 N N . PHE A 1 192 ? -6.839 -11.126 2.215 1.00 93.00 192 PHE A N 1
ATOM 1551 C CA . PHE A 1 192 ? -7.399 -12.082 3.165 1.00 93.00 192 PHE A CA 1
ATOM 1552 C C . PHE A 1 192 ? -7.877 -11.294 4.375 1.00 93.00 192 PHE A C 1
ATOM 1554 O O . PHE A 1 192 ? -7.060 -10.729 5.094 1.00 93.00 192 PHE A O 1
ATOM 1561 N N . ILE A 1 193 ? -9.186 -11.213 4.569 1.00 96.44 193 ILE A N 1
ATOM 1562 C CA . ILE A 1 193 ? -9.787 -10.425 5.643 1.00 96.44 193 ILE A CA 1
ATOM 1563 C C . ILE A 1 193 ? -10.143 -11.380 6.775 1.00 96.44 193 ILE A C 1
ATOM 1565 O O . ILE A 1 193 ? -10.915 -12.314 6.559 1.00 96.44 193 ILE A O 1
ATOM 1569 N N . ASN A 1 194 ? -9.581 -11.172 7.961 1.00 96.19 194 ASN A N 1
ATOM 1570 C CA . ASN A 1 194 ? -9.940 -11.943 9.143 1.00 96.19 194 ASN A CA 1
ATOM 1571 C C . ASN A 1 194 ? -11.341 -11.523 9.562 1.00 96.19 194 ASN A C 1
ATOM 1573 O O . ASN A 1 194 ? -11.541 -10.406 10.025 1.00 96.19 194 ASN A O 1
ATOM 1577 N N . ALA A 1 195 ? -12.327 -12.376 9.324 1.00 96.44 195 ALA A N 1
ATOM 1578 C CA . ALA A 1 195 ? -13.722 -11.995 9.465 1.00 96.44 195 ALA A CA 1
ATOM 1579 C C . ALA A 1 195 ? -14.545 -13.127 10.070 1.00 96.44 195 ALA A C 1
ATOM 1581 O O . ALA A 1 195 ? -14.165 -14.303 10.021 1.00 96.44 195 ALA A O 1
ATOM 1582 N N . THR A 1 196 ? -15.683 -12.768 10.652 1.00 95.06 196 THR A N 1
ATOM 1583 C CA . THR A 1 196 ? -16.681 -13.750 11.076 1.00 95.06 196 THR A CA 1
ATOM 1584 C C . THR A 1 196 ? -17.351 -14.400 9.865 1.00 95.06 196 THR A C 1
ATOM 1586 O O . THR A 1 196 ? -17.359 -13.853 8.761 1.00 95.06 196 THR A O 1
ATOM 1589 N N . ALA A 1 197 ? -17.958 -15.574 10.062 1.00 93.12 197 ALA A N 1
ATOM 1590 C CA . ALA A 1 197 ? -18.631 -16.303 8.982 1.00 93.12 197 ALA A CA 1
ATOM 1591 C C . ALA A 1 197 ? -19.812 -15.526 8.360 1.00 93.12 197 ALA A C 1
ATOM 1593 O O . ALA A 1 197 ? -20.195 -15.788 7.222 1.00 93.12 197 ALA A O 1
ATOM 1594 N N . SER A 1 198 ? -20.393 -14.582 9.105 1.00 93.88 198 SER A N 1
ATOM 1595 C CA . SER A 1 198 ? -21.530 -13.759 8.687 1.00 93.88 198 SER A CA 1
ATOM 1596 C C . SER A 1 198 ? -21.135 -12.447 8.009 1.00 93.88 198 SER A C 1
ATOM 1598 O O . SER A 1 198 ? -22.000 -11.788 7.435 1.00 93.88 198 SER A O 1
ATOM 1600 N N . PHE A 1 199 ? -19.868 -12.036 8.070 1.00 95.81 199 PHE A N 1
ATOM 1601 C CA . PHE A 1 199 ? -19.419 -10.795 7.448 1.00 95.81 199 PHE A CA 1
ATOM 1602 C C . PHE A 1 199 ? -19.415 -10.929 5.916 1.00 95.81 199 PHE A C 1
ATOM 1604 O O . PHE A 1 199 ? -18.919 -11.912 5.375 1.00 95.81 199 PHE A O 1
ATOM 1611 N N . GLN A 1 200 ? -19.974 -9.954 5.190 1.00 95.25 200 GLN A N 1
ATOM 1612 C CA . GLN A 1 200 ? -20.125 -10.026 3.720 1.00 95.25 200 GLN A CA 1
ATOM 1613 C C . GLN A 1 200 ? -19.450 -8.865 2.975 1.00 95.25 200 GLN A C 1
ATOM 1615 O O . GLN A 1 200 ? -19.357 -8.861 1.745 1.00 95.25 200 GLN A O 1
ATOM 1620 N N . GLU A 1 201 ? -18.908 -7.890 3.703 1.00 96.25 201 GLU A N 1
ATOM 1621 C CA . GLU A 1 201 ? -18.397 -6.638 3.139 1.00 96.25 201 GLU A CA 1
ATOM 1622 C C . GLU A 1 201 ? -16.883 -6.659 2.878 1.00 96.25 201 GLU A C 1
ATOM 1624 O O . GLU A 1 201 ? -16.237 -5.617 2.791 1.00 96.25 201 GLU A O 1
ATOM 1629 N N . HIS A 1 202 ? -16.299 -7.844 2.674 1.00 96.00 202 HIS A N 1
ATOM 1630 C CA . HIS A 1 202 ? -14.870 -8.024 2.380 1.00 96.00 202 HIS A CA 1
ATOM 1631 C C . HIS A 1 202 ? -14.378 -7.151 1.213 1.00 96.00 202 HIS A C 1
ATOM 1633 O O . HIS A 1 202 ? -13.270 -6.615 1.218 1.00 96.00 202 HIS A O 1
ATOM 1639 N N . HIS A 1 203 ? -15.224 -6.988 0.196 1.00 92.25 203 HIS A N 1
ATOM 1640 C CA . HIS A 1 203 ? -14.939 -6.144 -0.956 1.00 92.25 203 HIS A CA 1
ATOM 1641 C C . HIS A 1 203 ? -14.961 -4.644 -0.617 1.00 92.25 203 HIS A C 1
ATOM 1643 O O . HIS A 1 203 ? -14.320 -3.866 -1.303 1.00 92.25 203 HIS A O 1
ATOM 1649 N N . LYS A 1 204 ? -15.642 -4.194 0.433 1.00 91.06 204 LYS A N 1
ATOM 1650 C CA . LYS A 1 204 ? -15.555 -2.790 0.854 1.00 91.06 204 LYS A CA 1
ATOM 1651 C C . LYS A 1 204 ? -14.272 -2.543 1.641 1.00 91.06 204 LYS A C 1
ATOM 1653 O O . LYS A 1 204 ? -13.584 -1.571 1.373 1.00 91.06 204 LYS A O 1
ATOM 1658 N N . VAL A 1 205 ? -13.888 -3.491 2.495 1.00 95.88 205 VAL A N 1
ATOM 1659 C CA . VAL A 1 205 ? -12.610 -3.477 3.227 1.00 95.88 205 VAL A CA 1
ATOM 1660 C C . VAL A 1 205 ? -11.429 -3.358 2.261 1.00 95.88 205 VAL A C 1
ATOM 1662 O O . VAL A 1 205 ? -10.656 -2.410 2.327 1.00 95.88 205 VAL A O 1
ATOM 1665 N N . LEU A 1 206 ? -11.316 -4.262 1.280 1.00 95.81 206 LEU A N 1
ATOM 1666 C CA . LEU A 1 206 ? -10.173 -4.233 0.358 1.00 95.81 206 LEU A CA 1
ATOM 1667 C C . LEU A 1 206 ? -10.196 -3.026 -0.620 1.00 95.81 206 LEU A C 1
ATOM 1669 O O . LEU A 1 206 ? -9.181 -2.775 -1.268 1.00 95.81 206 LEU A O 1
ATOM 1673 N N . ASN A 1 207 ? -11.278 -2.228 -0.687 1.00 87.94 207 ASN A N 1
ATOM 1674 C CA . ASN A 1 207 ? -11.245 -0.961 -1.437 1.00 87.94 207 ASN A CA 1
ATOM 1675 C C . ASN A 1 207 ? -10.180 -0.008 -0.887 1.00 87.94 207 ASN A C 1
ATOM 1677 O O . ASN A 1 207 ? -9.551 0.672 -1.681 1.00 87.94 207 ASN A O 1
ATOM 1681 N N . GLY A 1 208 ? -9.882 -0.027 0.417 1.00 86.25 208 GLY A N 1
ATOM 1682 C CA . GLY A 1 208 ? -8.864 0.863 0.985 1.00 86.25 208 GLY A CA 1
ATOM 1683 C C . GLY A 1 208 ? -7.484 0.684 0.356 1.00 86.25 208 GLY A C 1
ATOM 1684 O O . GLY A 1 208 ? -6.784 1.663 0.090 1.00 86.25 208 GLY A O 1
ATOM 1685 N N . CYS A 1 209 ? -7.128 -0.562 0.031 1.00 90.56 209 CYS A N 1
ATOM 1686 C CA . CYS A 1 209 ? -5.933 -0.874 -0.745 1.00 90.56 209 CYS A CA 1
ATOM 1687 C C . CYS A 1 209 ? -6.088 -0.465 -2.211 1.00 90.56 209 CYS A C 1
ATOM 1689 O O . CYS A 1 209 ? -5.196 0.173 -2.767 1.00 90.56 209 CYS A O 1
ATOM 1691 N N . SER A 1 210 ? -7.209 -0.827 -2.842 1.00 85.12 210 SER A N 1
ATOM 1692 C CA . SER A 1 210 ? -7.407 -0.570 -4.268 1.00 85.12 210 SER A CA 1
ATOM 1693 C C . SER A 1 210 ? -7.414 0.920 -4.605 1.00 85.12 210 SER A C 1
ATOM 1695 O O . SER A 1 210 ? -6.758 1.326 -5.563 1.00 85.12 210 SER A O 1
ATOM 1697 N N . ASP A 1 211 ? -8.091 1.717 -3.788 1.00 82.19 211 ASP A N 1
ATOM 1698 C CA . ASP A 1 211 ? -8.184 3.164 -3.925 1.00 82.19 211 ASP A CA 1
ATOM 1699 C C . ASP A 1 211 ? -6.8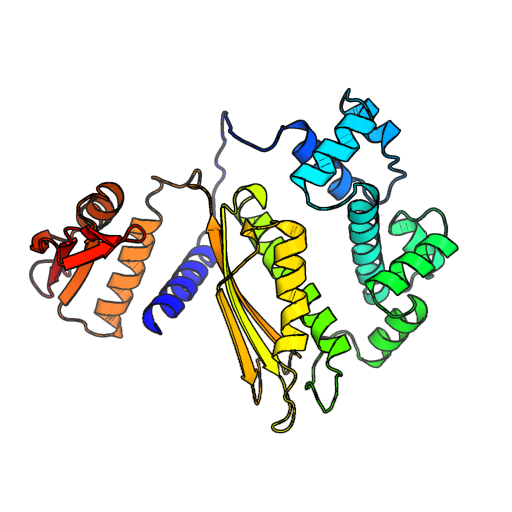09 3.799 -3.710 1.00 82.19 211 ASP A C 1
ATOM 1701 O O . ASP A 1 211 ? -6.426 4.680 -4.468 1.00 82.19 211 ASP A O 1
ATOM 1705 N N . LEU A 1 212 ? -5.995 3.292 -2.772 1.00 80.31 212 LEU A N 1
ATOM 1706 C CA . LEU A 1 212 ? -4.614 3.761 -2.625 1.00 80.31 212 LEU A CA 1
ATOM 1707 C C . LEU A 1 212 ? -3.756 3.447 -3.856 1.00 80.31 212 LEU A C 1
ATOM 1709 O O . LEU A 1 212 ? -2.989 4.297 -4.297 1.00 80.31 212 LEU A O 1
ATOM 1713 N N . MET A 1 213 ? -3.861 2.239 -4.415 1.00 81.62 213 MET A N 1
ATOM 1714 C CA . MET A 1 213 ? -3.109 1.882 -5.623 1.00 81.62 213 MET A CA 1
ATOM 1715 C C . MET A 1 213 ? -3.496 2.787 -6.799 1.00 81.62 213 MET A C 1
ATOM 1717 O O . MET A 1 213 ? -2.624 3.198 -7.562 1.00 81.62 213 MET A O 1
ATOM 1721 N N . LEU A 1 214 ? -4.783 3.124 -6.921 1.00 73.38 214 LEU A N 1
ATOM 1722 C CA . LEU A 1 214 ? -5.288 4.078 -7.908 1.00 73.38 214 LEU A CA 1
ATOM 1723 C C . LEU A 1 214 ? -4.779 5.504 -7.637 1.00 73.38 214 LEU A C 1
ATOM 1725 O O . LEU A 1 214 ? -4.327 6.165 -8.567 1.00 73.38 214 LEU A O 1
ATOM 1729 N N . ASP A 1 215 ? -4.802 5.957 -6.381 1.00 70.38 215 ASP A N 1
ATOM 1730 C CA . ASP A 1 215 ? -4.305 7.278 -5.975 1.00 70.38 215 ASP A CA 1
ATOM 1731 C C . ASP A 1 215 ? -2.813 7.450 -6.305 1.00 70.38 215 ASP A C 1
ATOM 1733 O O . ASP A 1 215 ? -2.388 8.521 -6.738 1.00 70.38 215 ASP A O 1
ATOM 1737 N N . VAL A 1 216 ? -2.017 6.393 -6.106 1.00 74.69 216 VAL A N 1
ATOM 1738 C CA . VAL A 1 216 ? -0.558 6.413 -6.288 1.00 74.69 216 VAL A CA 1
ATOM 1739 C C . VAL A 1 216 ? -0.155 6.233 -7.752 1.00 74.69 216 VAL A C 1
ATOM 1741 O O . VAL A 1 216 ? 0.711 6.958 -8.233 1.00 74.69 216 VAL A O 1
ATOM 1744 N N . PHE A 1 217 ? -0.764 5.290 -8.476 1.00 76.69 217 PHE A N 1
ATOM 1745 C CA . PHE A 1 217 ? -0.324 4.906 -9.827 1.00 76.69 217 PHE A CA 1
ATOM 1746 C C . PHE A 1 217 ? -1.282 5.329 -10.955 1.00 76.69 217 PHE A C 1
ATOM 1748 O O . PHE A 1 217 ? -1.042 5.009 -12.124 1.00 76.69 217 PHE A O 1
ATOM 1755 N N . GLY A 1 218 ? -2.389 6.009 -10.644 1.00 80.25 218 GLY A N 1
ATOM 1756 C CA . GLY A 1 218 ? -3.425 6.348 -11.621 1.00 80.25 218 GLY A CA 1
ATOM 1757 C C . GLY A 1 218 ? -3.981 5.098 -12.310 1.00 80.25 218 GLY A C 1
ATOM 1758 O O . GLY A 1 218 ? -4.155 4.056 -11.682 1.00 80.25 218 GLY A O 1
ATOM 1759 N N . GLU A 1 219 ? -4.203 5.149 -13.627 1.00 78.00 219 GLU A N 1
ATOM 1760 C CA . GLU A 1 219 ? -4.703 3.989 -14.389 1.00 78.00 219 GLU A CA 1
ATOM 1761 C C . GLU A 1 219 ? -3.814 2.737 -14.269 1.00 78.00 219 GLU A C 1
ATOM 1763 O O . GLU A 1 219 ? -4.318 1.616 -14.351 1.00 78.00 219 GLU A O 1
ATOM 1768 N N . GLN A 1 220 ? -2.506 2.892 -14.022 1.00 80.62 220 GLN A N 1
ATOM 1769 C CA . GLN A 1 220 ? -1.604 1.752 -13.796 1.00 80.62 220 GLN A CA 1
ATOM 1770 C C . GLN A 1 220 ? -1.789 1.102 -12.421 1.00 80.62 220 GLN A C 1
ATOM 1772 O O . GLN A 1 220 ? -1.297 -0.004 -12.182 1.00 80.62 220 GLN A O 1
ATOM 1777 N N . GLY A 1 221 ? -2.527 1.768 -11.538 1.00 74.94 221 GLY A N 1
ATOM 1778 C CA . GLY A 1 221 ? -3.010 1.253 -10.269 1.00 74.94 221 GLY A CA 1
ATOM 1779 C C . GLY A 1 221 ? -4.199 0.315 -10.407 1.00 74.94 221 GLY A C 1
ATOM 1780 O O . GLY A 1 221 ? -4.496 -0.391 -9.451 1.00 74.94 221 GLY A O 1
ATOM 1781 N N . VAL A 1 222 ? -4.869 0.255 -11.565 1.00 80.69 222 VAL A N 1
ATOM 1782 C CA . VAL A 1 222 ? -5.988 -0.670 -11.800 1.00 80.69 222 VAL A CA 1
ATOM 1783 C C . VAL A 1 222 ? -5.457 -2.094 -11.968 1.00 80.69 222 VAL A C 1
ATOM 1785 O O . VAL A 1 222 ? -4.641 -2.376 -12.845 1.00 80.69 222 VAL A O 1
ATOM 1788 N N . HIS A 1 223 ? -5.949 -3.008 -11.133 1.00 88.25 223 HIS A N 1
ATOM 1789 C CA . HIS A 1 223 ? -5.402 -4.355 -10.976 1.00 88.25 223 HIS A CA 1
ATOM 1790 C C . HIS A 1 223 ? -6.481 -5.436 -10.991 1.00 88.25 223 HIS A C 1
ATOM 1792 O O . HIS A 1 223 ? -7.647 -5.204 -10.669 1.00 88.25 223 HIS A O 1
ATOM 1798 N N . ALA A 1 224 ? -6.060 -6.669 -11.286 1.00 77.00 224 ALA A N 1
ATOM 1799 C CA . ALA A 1 224 ? -6.880 -7.834 -10.991 1.00 77.00 224 ALA A CA 1
ATOM 1800 C C . ALA A 1 224 ? -7.016 -7.987 -9.471 1.00 77.00 224 ALA A C 1
ATOM 1802 O O . ALA A 1 224 ? -6.025 -7.951 -8.736 1.00 77.00 224 ALA A O 1
ATOM 1803 N N . ARG A 1 225 ? -8.244 -8.181 -8.997 1.00 85.88 225 ARG A N 1
ATOM 1804 C CA . ARG A 1 225 ? -8.553 -8.203 -7.571 1.00 85.88 225 ARG A CA 1
ATOM 1805 C C . ARG A 1 225 ? -9.173 -9.527 -7.152 1.00 85.88 225 ARG A C 1
ATOM 1807 O O . ARG A 1 225 ? -10.062 -10.038 -7.825 1.00 85.88 225 ARG A O 1
ATOM 1814 N N . SER A 1 226 ? -8.736 -10.043 -6.006 1.00 82.19 226 SER A N 1
ATOM 1815 C CA . SER A 1 226 ? -9.380 -11.165 -5.319 1.00 82.19 226 SER A CA 1
ATOM 1816 C C . SER A 1 226 ? -9.471 -10.869 -3.828 1.00 82.19 226 SER A C 1
ATOM 1818 O O . SER A 1 226 ? -8.507 -10.387 -3.239 1.00 82.19 226 SER A O 1
ATOM 1820 N N . VAL A 1 227 ? -10.603 -11.166 -3.200 1.00 92.12 227 VAL A N 1
ATOM 1821 C CA . VAL A 1 227 ? -10.771 -10.983 -1.756 1.00 92.12 227 VAL A CA 1
ATOM 1822 C C . VAL A 1 227 ? -11.452 -12.194 -1.146 1.00 92.12 227 VAL A C 1
ATOM 1824 O O . VAL A 1 227 ? -12.395 -12.726 -1.726 1.00 92.12 227 VAL A O 1
ATOM 1827 N N . PHE A 1 228 ? -10.959 -12.626 0.010 1.00 90.56 228 PHE A N 1
ATOM 1828 C CA . PHE A 1 228 ? -11.488 -13.768 0.742 1.00 90.56 228 PHE A CA 1
ATOM 1829 C C . PHE A 1 228 ? -11.707 -13.395 2.202 1.00 90.56 228 PHE A C 1
ATOM 1831 O O . PHE A 1 228 ? -10.842 -12.771 2.818 1.00 90.56 228 PHE A O 1
ATOM 1838 N N . GLY A 1 229 ? -12.841 -13.821 2.752 1.00 92.38 229 GLY A N 1
ATOM 1839 C CA . GLY A 1 229 ? -12.987 -13.955 4.195 1.00 92.38 229 GLY A CA 1
ATOM 1840 C C . GLY A 1 229 ? -12.155 -15.138 4.672 1.00 92.38 229 GLY A C 1
ATOM 1841 O O . GLY A 1 229 ? -12.253 -16.234 4.118 1.00 92.38 229 GLY A O 1
ATOM 1842 N N . ALA A 1 230 ? -11.312 -14.912 5.668 1.00 87.94 230 ALA A N 1
ATOM 1843 C CA . ALA A 1 230 ? -10.501 -15.926 6.312 1.00 87.94 230 ALA A CA 1
ATOM 1844 C C . ALA A 1 230 ? -11.016 -16.148 7.736 1.00 87.94 230 ALA A C 1
ATOM 1846 O O . ALA A 1 230 ? -11.192 -15.200 8.499 1.00 87.94 230 ALA A O 1
ATOM 1847 N N . VAL A 1 231 ? -11.209 -17.419 8.103 1.00 83.19 231 VAL A N 1
ATOM 1848 C CA . VAL A 1 231 ? -11.595 -17.814 9.470 1.00 83.19 231 VAL A CA 1
ATOM 1849 C C . VAL A 1 231 ? -10.487 -17.488 10.471 1.00 83.19 231 VAL A C 1
ATOM 1851 O O . VAL A 1 231 ? -10.759 -17.277 11.645 1.00 83.19 231 VAL A O 1
ATOM 1854 N N . SER A 1 232 ? -9.238 -17.422 10.027 1.00 81.75 232 SER A N 1
ATOM 1855 C CA . SER A 1 232 ? -8.108 -16.959 10.825 1.00 81.75 232 SER A CA 1
ATOM 1856 C C . SER A 1 232 ? -6.965 -16.575 9.900 1.00 81.75 232 SER A C 1
ATOM 1858 O O . SER A 1 232 ? -6.770 -17.207 8.858 1.00 81.75 232 SER A O 1
ATOM 1860 N N . VAL A 1 233 ? -6.172 -15.598 10.314 1.00 81.50 233 VAL A N 1
ATOM 1861 C CA . VAL A 1 233 ? -4.903 -15.239 9.674 1.00 81.50 233 VAL A CA 1
ATOM 1862 C C . VAL A 1 233 ? -3.788 -15.235 10.721 1.00 81.50 233 VAL A C 1
ATOM 1864 O O . VAL A 1 233 ? -4.055 -15.376 11.917 1.00 81.50 233 VAL A O 1
ATOM 1867 N N . ARG A 1 234 ? -2.532 -15.122 10.274 1.00 71.62 234 ARG A N 1
ATOM 1868 C CA . ARG A 1 234 ? -1.363 -15.108 11.164 1.00 71.62 234 ARG A CA 1
ATOM 1869 C C . ARG A 1 234 ? -1.520 -14.030 12.242 1.00 71.62 234 ARG A C 1
ATOM 1871 O O . ARG A 1 234 ? -1.941 -12.919 11.932 1.00 71.62 234 ARG A O 1
ATOM 1878 N N . ASP A 1 235 ? -1.188 -14.393 13.479 1.00 72.94 235 ASP A N 1
ATOM 1879 C CA . ASP A 1 235 ? -1.187 -13.517 14.657 1.00 72.94 235 ASP A CA 1
ATOM 1880 C C . ASP A 1 235 ? -2.509 -12.766 14.881 1.00 72.94 235 ASP A C 1
ATOM 1882 O O . ASP A 1 235 ? -2.532 -11.720 15.512 1.00 72.94 235 ASP A O 1
ATOM 1886 N N . ASN A 1 236 ? -3.624 -13.306 14.370 1.00 81.50 236 ASN A N 1
ATOM 1887 C CA . ASN A 1 236 ? -4.957 -12.706 14.439 1.00 81.50 236 ASN A CA 1
ATOM 1888 C C . ASN A 1 236 ? -5.054 -11.283 13.851 1.00 81.50 236 ASN A C 1
ATOM 1890 O O . ASN A 1 236 ? -5.944 -10.533 14.237 1.00 81.50 236 ASN A O 1
ATOM 1894 N N . LEU A 1 237 ? -4.186 -10.906 12.907 1.00 84.19 237 LEU A N 1
ATOM 1895 C CA . LEU A 1 237 ? -4.269 -9.615 12.207 1.00 84.19 237 LEU A CA 1
ATOM 1896 C C . LEU A 1 237 ? -5.662 -9.388 11.577 1.00 84.19 237 LEU A C 1
ATOM 1898 O O . LEU A 1 237 ? -6.306 -10.358 11.177 1.00 84.19 237 LEU A O 1
ATOM 1902 N N . PRO A 1 238 ? -6.146 -8.142 11.416 1.00 90.12 238 PRO A N 1
ATOM 1903 C CA . PRO A 1 238 ? -7.436 -7.865 10.785 1.00 90.12 238 PRO A CA 1
ATOM 1904 C C . PRO A 1 238 ? -7.449 -8.270 9.310 1.00 90.12 238 PRO A C 1
ATOM 1906 O O . PRO A 1 238 ? -8.485 -8.668 8.774 1.00 90.12 238 PRO A O 1
ATOM 1909 N N . LEU A 1 239 ? -6.301 -8.181 8.635 1.00 92.56 239 LEU A N 1
ATOM 1910 C CA . LEU A 1 239 ? -6.153 -8.579 7.243 1.00 92.56 239 LEU A CA 1
ATOM 1911 C C . LEU A 1 239 ? -4.699 -8.819 6.843 1.00 92.56 239 LEU A C 1
ATOM 1913 O O . LEU A 1 239 ? -3.763 -8.370 7.497 1.00 92.56 239 LEU A O 1
ATOM 1917 N N . ILE A 1 240 ? -4.532 -9.507 5.716 1.00 85.00 240 ILE A N 1
ATOM 1918 C CA . ILE A 1 240 ? -3.264 -9.667 5.006 1.00 85.00 240 ILE A CA 1
ATOM 1919 C C . ILE A 1 240 ? -3.478 -9.265 3.548 1.00 85.00 240 ILE A C 1
ATOM 1921 O O . ILE A 1 240 ? -4.466 -9.670 2.926 1.00 85.00 240 ILE A O 1
ATOM 1925 N N . ILE A 1 241 ? -2.532 -8.505 2.997 1.00 86.62 241 ILE A N 1
ATOM 1926 C CA . ILE A 1 241 ? -2.505 -8.134 1.582 1.00 86.62 241 ILE A CA 1
ATOM 1927 C C . ILE A 1 241 ? -1.306 -8.789 0.911 1.00 86.62 241 ILE A C 1
ATOM 1929 O O . ILE A 1 241 ? -0.168 -8.634 1.342 1.00 86.62 241 ILE A O 1
ATOM 1933 N N . ASP A 1 242 ? -1.581 -9.493 -0.179 1.00 81.06 242 ASP A N 1
ATOM 1934 C CA . ASP A 1 242 ? -0.588 -9.962 -1.136 1.00 81.06 242 ASP A CA 1
ATOM 1935 C C . ASP A 1 242 ? -0.754 -9.185 -2.445 1.00 81.06 242 ASP A C 1
ATOM 1937 O O . ASP A 1 242 ? -1.869 -8.867 -2.871 1.00 81.06 242 ASP A O 1
ATOM 1941 N N . SER A 1 243 ? 0.354 -8.853 -3.097 1.00 83.00 243 SER A N 1
ATOM 1942 C CA . SER A 1 243 ? 0.329 -8.037 -4.307 1.00 83.00 243 SER A CA 1
ATOM 1943 C C . SER A 1 243 ? 1.456 -8.383 -5.268 1.00 83.00 243 SER A C 1
ATOM 1945 O O . SER A 1 243 ? 2.536 -8.832 -4.891 1.00 83.00 243 SER A O 1
ATOM 1947 N N . ILE A 1 244 ? 1.180 -8.185 -6.555 1.00 80.12 244 ILE A N 1
ATOM 1948 C CA . ILE A 1 244 ? 2.135 -8.410 -7.636 1.00 80.12 244 ILE A CA 1
ATOM 1949 C C . ILE A 1 244 ? 2.251 -7.120 -8.430 1.00 80.12 244 ILE A C 1
ATOM 1951 O O . ILE A 1 244 ? 1.261 -6.640 -8.983 1.00 80.12 244 ILE A O 1
ATOM 1955 N N . PHE A 1 245 ? 3.474 -6.616 -8.547 1.00 80.31 245 PHE A N 1
ATOM 1956 C CA . PHE A 1 245 ? 3.804 -5.451 -9.356 1.00 80.31 245 PHE A CA 1
ATOM 1957 C C . PHE A 1 245 ? 4.588 -5.880 -10.591 1.00 80.31 245 PHE A C 1
ATOM 1959 O O . PHE A 1 245 ? 5.502 -6.705 -10.524 1.00 80.31 245 PHE A O 1
ATOM 1966 N N . GLN A 1 246 ? 4.228 -5.312 -11.735 1.00 77.62 246 GLN A N 1
ATOM 1967 C CA . GLN A 1 246 ? 5.082 -5.300 -12.907 1.00 77.62 246 GLN A CA 1
ATOM 1968 C C . GLN A 1 246 ? 6.013 -4.106 -12.765 1.00 77.62 246 GLN A C 1
ATOM 1970 O O . GLN A 1 246 ? 5.547 -2.982 -12.601 1.00 77.62 246 GLN A O 1
ATOM 1975 N N . VAL A 1 247 ? 7.314 -4.347 -12.868 1.00 81.12 247 VAL A N 1
ATOM 1976 C CA . VAL A 1 247 ? 8.332 -3.303 -12.759 1.00 81.12 247 VAL A CA 1
ATOM 1977 C C . VAL A 1 247 ? 9.045 -3.088 -14.092 1.00 81.12 247 VAL A C 1
ATOM 1979 O O . VAL A 1 247 ? 9.002 -3.943 -14.984 1.00 81.12 247 VAL A O 1
ATOM 1982 N N . GLU A 1 248 ? 9.664 -1.925 -14.257 1.00 70.44 248 GLU A N 1
ATOM 1983 C CA . GLU A 1 248 ? 10.604 -1.649 -15.335 1.00 70.44 248 GLU A CA 1
ATOM 1984 C C . GLU A 1 248 ? 11.785 -2.618 -15.279 1.00 70.44 248 GLU A C 1
ATOM 1986 O O . GLU A 1 248 ? 12.081 -3.189 -14.225 1.00 70.44 248 GLU A O 1
ATOM 1991 N N . GLU A 1 249 ? 12.438 -2.849 -16.424 1.00 56.28 249 GLU A N 1
ATOM 1992 C CA . GLU A 1 249 ? 13.610 -3.727 -16.443 1.00 56.28 249 GLU A CA 1
ATOM 1993 C C . GLU A 1 249 ? 14.620 -3.196 -15.428 1.00 56.28 249 GLU A C 1
ATOM 1995 O O . GLU A 1 249 ? 14.999 -2.024 -15.442 1.00 56.28 249 GLU A O 1
ATOM 2000 N N . THR A 1 250 ? 14.974 -4.037 -14.462 1.00 49.00 250 THR A N 1
ATOM 2001 C CA . THR A 1 250 ? 15.856 -3.605 -13.392 1.00 49.00 250 THR A CA 1
ATOM 2002 C C . THR A 1 250 ? 17.267 -3.411 -13.939 1.00 49.00 250 THR A C 1
ATOM 2004 O O . THR A 1 250 ? 17.652 -4.081 -14.893 1.00 49.00 250 THR A O 1
ATOM 2007 N N . SER A 1 251 ? 18.081 -2.554 -13.310 1.00 49.00 251 SER A N 1
ATOM 2008 C CA . SER A 1 251 ? 19.535 -2.495 -13.565 1.00 49.00 251 SER A CA 1
ATOM 2009 C C . SER A 1 251 ? 20.215 -3.863 -13.420 1.00 49.00 251 SER A C 1
ATOM 2011 O O . SER A 1 251 ? 21.270 -4.093 -13.995 1.00 49.00 251 SER A O 1
ATOM 2013 N N . ARG A 1 252 ? 19.551 -4.789 -12.712 1.00 47.44 252 ARG A N 1
ATOM 2014 C CA . ARG A 1 252 ? 19.952 -6.183 -12.542 1.00 47.44 252 ARG A CA 1
ATOM 2015 C C . ARG A 1 252 ? 19.577 -7.114 -13.697 1.00 47.44 252 ARG A C 1
ATOM 2017 O O . ARG A 1 252 ? 19.849 -8.317 -13.645 1.00 47.44 252 ARG A O 1
ATOM 2024 N N . ALA A 1 253 ? 18.935 -6.606 -14.748 1.00 44.81 253 ALA A N 1
ATOM 2025 C CA . ALA A 1 253 ? 18.703 -7.354 -15.974 1.00 44.81 253 ALA A CA 1
ATOM 2026 C C . ALA A 1 253 ? 20.057 -7.696 -16.617 1.00 44.81 253 ALA A C 1
ATOM 2028 O O . ALA A 1 253 ? 20.732 -6.843 -17.178 1.00 44.81 253 ALA A O 1
ATOM 2029 N N . GLY A 1 254 ? 20.458 -8.965 -16.520 1.00 51.34 254 GLY A N 1
ATOM 2030 C CA . GLY A 1 254 ? 21.776 -9.432 -16.964 1.00 51.34 254 GLY A CA 1
ATOM 2031 C C . GLY A 1 254 ? 22.703 -9.880 -15.832 1.00 51.34 254 GLY A C 1
ATOM 2032 O O . GLY A 1 254 ? 23.644 -10.613 -16.106 1.00 51.34 254 GLY A O 1
ATOM 2033 N N . GLU A 1 255 ? 22.385 -9.585 -14.567 1.00 59.09 255 GLU A N 1
ATOM 2034 C CA . GLU A 1 255 ? 23.169 -10.013 -13.389 1.00 59.09 255 GLU A CA 1
ATOM 2035 C C . GLU A 1 255 ? 22.981 -11.500 -13.021 1.00 59.09 255 GLU A C 1
ATOM 2037 O O . GLU A 1 255 ? 23.443 -11.965 -11.986 1.00 59.09 255 GLU A O 1
ATOM 2042 N N . GLY A 1 256 ? 22.267 -12.277 -13.841 1.00 62.12 256 GLY A N 1
ATOM 2043 C CA . GLY A 1 256 ? 22.101 -13.718 -13.627 1.00 62.12 256 GLY A CA 1
ATOM 2044 C C . GLY A 1 256 ? 21.087 -14.120 -12.549 1.00 62.12 256 GLY A C 1
ATOM 2045 O O . GLY A 1 256 ? 20.901 -15.313 -12.339 1.00 62.12 256 GLY A O 1
ATOM 2046 N N . LEU A 1 257 ? 20.356 -13.182 -11.933 1.00 65.44 257 LEU A N 1
ATOM 2047 C CA . LEU A 1 257 ? 19.363 -13.479 -10.882 1.00 65.44 257 LEU A CA 1
ATOM 2048 C C . LEU A 1 257 ? 18.307 -14.514 -11.294 1.00 65.44 257 LEU A C 1
ATOM 2050 O O . LEU A 1 257 ? 17.927 -15.368 -10.500 1.00 65.44 257 LEU A O 1
ATOM 2054 N N . MET A 1 258 ? 17.846 -14.467 -12.548 1.00 70.62 258 MET A N 1
ATOM 2055 C CA . MET A 1 258 ? 16.909 -15.471 -13.065 1.00 70.62 258 MET A CA 1
ATOM 2056 C C . MET A 1 258 ? 17.565 -16.843 -13.224 1.00 70.62 258 MET A C 1
ATOM 2058 O O . MET A 1 258 ? 16.910 -17.853 -13.001 1.00 70.62 258 MET A O 1
ATOM 2062 N N . THR A 1 259 ? 18.852 -16.888 -13.572 1.00 69.31 259 THR A N 1
ATOM 2063 C CA . THR A 1 259 ? 19.625 -18.134 -13.614 1.00 69.31 259 THR A CA 1
ATOM 2064 C C . THR A 1 259 ? 19.748 -18.727 -12.208 1.00 69.31 259 THR A C 1
ATOM 2066 O O . THR A 1 259 ? 19.493 -19.912 -12.028 1.00 69.31 259 THR A O 1
ATOM 2069 N N . GLU A 1 260 ? 20.040 -17.903 -11.197 1.00 65.56 260 GLU A N 1
ATOM 2070 C CA . GLU A 1 260 ? 20.105 -18.339 -9.792 1.00 65.56 260 GLU A CA 1
ATOM 2071 C C . GLU A 1 260 ? 18.741 -18.808 -9.264 1.00 65.56 260 GLU A C 1
ATOM 2073 O O . GLU A 1 260 ? 18.651 -19.835 -8.593 1.00 65.56 260 GLU A O 1
ATOM 2078 N N . ALA A 1 261 ? 17.656 -18.120 -9.631 1.00 67.88 261 ALA A N 1
ATOM 2079 C CA . ALA A 1 261 ? 16.297 -18.550 -9.312 1.00 67.88 261 ALA A CA 1
ATOM 2080 C C . ALA A 1 261 ? 15.970 -19.925 -9.911 1.00 67.88 261 ALA A C 1
ATOM 2082 O O . ALA A 1 261 ? 15.442 -20.795 -9.218 1.00 67.88 261 ALA A O 1
ATOM 2083 N N . VAL A 1 262 ? 16.293 -20.122 -11.195 1.00 75.88 262 VAL A N 1
ATOM 2084 C CA . VAL A 1 262 ? 16.091 -21.396 -11.897 1.00 75.88 262 VAL A CA 1
ATOM 2085 C C . VAL A 1 262 ? 16.884 -22.512 -11.220 1.00 75.88 262 VAL A C 1
ATOM 2087 O O . VAL A 1 262 ? 16.296 -23.550 -10.930 1.00 75.88 262 VAL A O 1
ATOM 2090 N N . ARG A 1 263 ? 18.153 -22.273 -10.866 1.00 74.19 263 ARG A N 1
ATOM 2091 C CA . ARG A 1 263 ? 18.986 -23.229 -10.115 1.00 74.19 263 ARG A CA 1
ATOM 2092 C C . ARG A 1 263 ? 18.393 -23.575 -8.747 1.00 74.19 263 ARG A C 1
ATOM 2094 O O . ARG A 1 263 ? 18.365 -24.739 -8.364 1.00 74.19 263 ARG A O 1
ATOM 2101 N N . GLY A 1 264 ? 17.862 -22.591 -8.019 1.00 64.56 264 GLY A N 1
ATOM 2102 C CA . GLY A 1 264 ? 17.195 -22.831 -6.735 1.00 64.56 264 GLY A CA 1
ATOM 2103 C C . GLY A 1 264 ? 15.941 -23.707 -6.864 1.00 64.56 264 GLY A C 1
ATOM 2104 O O . GLY A 1 264 ? 15.734 -24.626 -6.068 1.00 64.56 264 GLY A O 1
ATOM 2105 N N . ILE A 1 265 ? 15.117 -23.456 -7.887 1.00 73.88 265 ILE A N 1
ATOM 2106 C CA . ILE A 1 265 ? 13.919 -24.261 -8.182 1.00 73.88 265 ILE A CA 1
ATOM 2107 C C . ILE A 1 265 ? 14.309 -25.676 -8.619 1.00 73.88 265 ILE A C 1
ATOM 2109 O O . ILE A 1 265 ? 13.695 -26.644 -8.168 1.00 73.88 265 ILE A O 1
ATOM 2113 N N . GLU A 1 266 ? 15.325 -25.797 -9.470 1.00 77.88 266 GLU A N 1
ATOM 2114 C CA . GLU A 1 266 ? 15.892 -27.069 -9.910 1.00 77.88 266 GLU A CA 1
ATOM 2115 C C . GLU A 1 266 ? 16.349 -27.907 -8.714 1.00 77.88 266 GLU A C 1
ATOM 2117 O O . GLU A 1 266 ? 15.872 -29.029 -8.542 1.00 77.88 266 GLU A O 1
ATOM 2122 N N . GLN A 1 267 ? 17.174 -27.338 -7.832 1.00 71.69 267 GLN A N 1
ATOM 2123 C CA . GLN A 1 267 ? 17.698 -28.037 -6.661 1.00 71.69 267 GLN A CA 1
ATOM 2124 C C . GLN A 1 267 ? 16.571 -28.553 -5.757 1.00 71.69 267 GLN A C 1
ATOM 2126 O O . GLN A 1 267 ? 16.620 -29.684 -5.271 1.00 71.69 267 GLN A O 1
ATOM 2131 N N . PHE A 1 268 ? 15.516 -27.756 -5.563 1.00 67.38 268 PHE A N 1
ATOM 2132 C CA . PHE A 1 268 ? 14.329 -28.181 -4.822 1.00 67.38 268 PHE A CA 1
ATOM 2133 C C . PHE A 1 268 ? 13.583 -29.321 -5.531 1.00 67.38 268 PHE A C 1
ATOM 2135 O O . PHE A 1 268 ? 13.208 -30.315 -4.903 1.00 67.38 268 PHE A O 1
ATOM 2142 N N . ALA A 1 269 ? 13.370 -29.213 -6.841 1.00 70.75 269 ALA A N 1
ATOM 2143 C CA . ALA A 1 269 ? 12.653 -30.228 -7.602 1.00 70.75 269 ALA A CA 1
ATOM 2144 C C . ALA A 1 269 ? 13.419 -31.564 -7.655 1.00 70.75 269 ALA A C 1
ATOM 2146 O O . ALA A 1 269 ? 12.814 -32.627 -7.496 1.00 70.75 269 ALA A O 1
ATOM 2147 N N . ILE A 1 270 ? 14.746 -31.525 -7.793 1.00 75.75 270 ILE A N 1
ATOM 2148 C CA . ILE A 1 270 ? 15.605 -32.714 -7.783 1.00 75.75 270 ILE A CA 1
ATOM 2149 C C . ILE A 1 270 ? 15.645 -33.331 -6.382 1.00 75.75 270 ILE A C 1
ATOM 2151 O O . ILE A 1 270 ? 15.347 -34.521 -6.219 1.00 75.75 270 ILE A O 1
ATOM 2155 N N . ASN A 1 271 ? 15.970 -32.541 -5.358 1.00 75.12 271 ASN A N 1
ATOM 2156 C CA . ASN A 1 271 ? 16.284 -33.088 -4.039 1.00 75.12 271 ASN A CA 1
ATOM 2157 C C . ASN A 1 271 ? 15.047 -33.408 -3.215 1.00 75.12 271 ASN A C 1
ATOM 2159 O O . ASN A 1 271 ? 15.022 -34.447 -2.549 1.00 75.12 271 ASN A O 1
ATOM 2163 N N . CYS A 1 272 ? 14.034 -32.542 -3.271 1.00 67.81 272 CYS A N 1
ATOM 2164 C CA . CYS A 1 272 ? 12.834 -3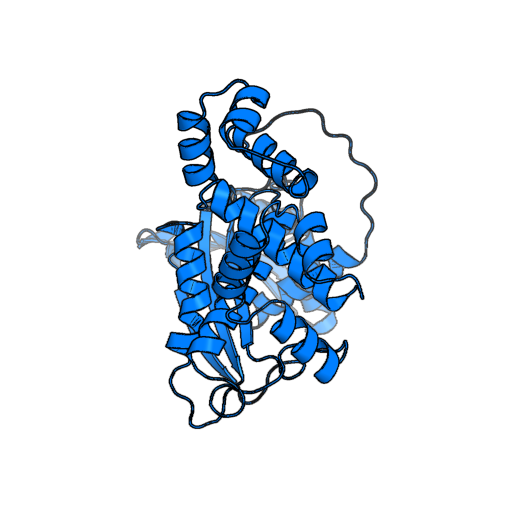2.658 -2.450 1.00 67.81 272 CYS A CA 1
ATOM 2165 C C . CYS A 1 272 ? 11.719 -33.397 -3.186 1.00 67.81 272 CYS A C 1
ATOM 2167 O O . CYS A 1 272 ? 11.156 -34.338 -2.638 1.00 67.81 272 CYS A O 1
ATOM 2169 N N . LEU A 1 273 ? 11.410 -33.008 -4.429 1.00 70.81 273 LEU A N 1
ATOM 2170 C CA . LEU A 1 273 ? 10.308 -33.625 -5.186 1.00 70.81 273 LEU A CA 1
ATOM 2171 C C . LEU A 1 273 ? 10.713 -34.909 -5.913 1.00 70.81 273 LEU A C 1
ATOM 2173 O O . LEU A 1 273 ? 9.857 -35.595 -6.465 1.00 70.81 273 LEU A O 1
ATOM 2177 N N . LYS A 1 274 ? 12.012 -35.226 -5.929 1.00 82.44 274 LYS A N 1
ATOM 2178 C CA . LYS A 1 274 ? 12.578 -36.359 -6.664 1.00 82.44 274 LYS A CA 1
ATOM 2179 C C . LYS A 1 274 ? 12.181 -36.364 -8.146 1.00 82.44 274 LYS A C 1
ATOM 2181 O O . LYS A 1 274 ? 12.048 -37.436 -8.728 1.00 82.44 274 LYS A O 1
ATOM 2186 N N . ALA A 1 275 ? 12.031 -35.183 -8.751 1.00 78.19 275 ALA A N 1
ATOM 2187 C CA . ALA A 1 275 ? 11.647 -35.042 -10.150 1.00 78.19 275 ALA A CA 1
ATOM 2188 C C . ALA A 1 275 ? 12.650 -35.754 -11.072 1.00 78.19 275 ALA A C 1
ATOM 2190 O O . ALA A 1 275 ? 13.859 -35.604 -10.909 1.00 78.19 275 ALA A O 1
ATOM 2191 N N . ASN A 1 276 ? 12.142 -36.513 -12.045 1.00 85.12 276 ASN A N 1
ATOM 2192 C CA . ASN A 1 276 ? 12.966 -37.216 -13.037 1.00 85.12 276 ASN A CA 1
ATOM 2193 C C . ASN A 1 276 ? 13.206 -36.385 -14.305 1.00 85.12 276 ASN A C 1
ATOM 2195 O O . ASN A 1 276 ? 14.065 -36.724 -15.112 1.00 85.12 276 ASN A O 1
ATOM 2199 N N . ARG A 1 277 ? 12.438 -35.307 -14.485 1.00 87.62 277 ARG A N 1
ATOM 2200 C CA . ARG A 1 277 ? 12.510 -34.414 -15.636 1.00 87.62 277 ARG A CA 1
ATOM 2201 C C . ARG A 1 277 ? 12.049 -33.020 -15.239 1.00 87.62 277 ARG A C 1
ATOM 2203 O O . ARG A 1 277 ? 11.038 -32.878 -14.549 1.00 87.62 277 ARG A O 1
ATOM 2210 N N . LEU A 1 278 ? 12.778 -32.014 -15.697 1.00 86.62 278 LEU A N 1
ATOM 2211 C CA . LEU A 1 278 ? 12.442 -30.605 -15.542 1.00 86.62 278 LEU A CA 1
ATOM 2212 C C . LEU A 1 278 ? 12.291 -29.981 -16.920 1.00 86.62 278 LEU A C 1
ATOM 2214 O O . LEU A 1 278 ? 13.077 -30.270 -17.815 1.00 86.62 278 LEU A O 1
ATOM 2218 N N . GLU A 1 279 ? 11.285 -29.127 -17.085 1.00 90.81 279 GLU A N 1
ATOM 2219 C CA . GLU A 1 279 ? 11.043 -28.424 -18.342 1.00 90.81 279 GLU A CA 1
ATOM 2220 C C . GLU A 1 279 ? 10.939 -26.920 -18.110 1.00 90.81 279 GLU A C 1
ATOM 2222 O O . GLU A 1 279 ? 10.146 -26.454 -17.286 1.00 90.81 279 GLU A O 1
ATOM 2227 N N . ILE A 1 280 ? 11.696 -26.159 -18.898 1.00 88.31 280 ILE A N 1
ATOM 2228 C CA . ILE A 1 280 ? 11.557 -24.714 -19.027 1.00 88.31 280 ILE A CA 1
ATOM 2229 C C . ILE A 1 280 ? 10.913 -24.428 -20.375 1.00 88.31 280 ILE A C 1
ATOM 2231 O O . ILE A 1 280 ? 11.376 -24.845 -21.433 1.00 88.31 280 ILE A O 1
ATOM 2235 N N . ARG A 1 281 ? 9.808 -23.695 -20.320 1.00 89.06 281 ARG A N 1
ATOM 2236 C CA . ARG A 1 281 ? 8.967 -23.375 -21.466 1.00 89.06 281 ARG A CA 1
ATOM 2237 C C . ARG A 1 281 ? 8.949 -21.867 -21.654 1.00 89.06 281 ARG A C 1
ATOM 2239 O O . ARG A 1 281 ? 8.528 -21.149 -20.744 1.00 89.06 281 ARG A O 1
ATOM 2246 N N . CYS A 1 282 ? 9.405 -21.377 -22.800 1.00 86.50 282 CYS A N 1
ATOM 2247 C CA . CYS A 1 282 ? 9.429 -19.945 -23.087 1.00 86.50 282 CYS A CA 1
ATOM 2248 C C . CYS A 1 282 ? 9.004 -19.627 -24.524 1.00 86.50 282 CYS A C 1
ATOM 2250 O O . CYS A 1 282 ? 9.121 -20.444 -25.432 1.00 86.50 282 CYS A O 1
ATOM 2252 N N . ASP A 1 283 ? 8.467 -18.422 -24.718 1.00 85.81 283 ASP A N 1
ATOM 2253 C CA . ASP A 1 283 ? 8.111 -17.901 -26.042 1.00 85.81 283 ASP A CA 1
ATOM 2254 C C . ASP A 1 283 ? 9.362 -17.859 -26.935 1.00 85.81 283 ASP A C 1
ATOM 2256 O O . ASP A 1 283 ? 10.408 -17.368 -26.503 1.00 85.81 283 ASP A O 1
ATOM 2260 N N . ALA A 1 284 ? 9.254 -18.355 -28.170 1.00 86.31 284 ALA A N 1
ATOM 2261 C CA . ALA A 1 284 ? 10.353 -18.401 -29.136 1.00 86.31 284 ALA A CA 1
ATOM 2262 C C . ALA A 1 284 ? 10.938 -17.014 -29.459 1.00 86.31 284 ALA A C 1
ATOM 2264 O O . ALA A 1 284 ? 12.115 -16.895 -29.790 1.00 86.31 284 ALA A O 1
ATOM 2265 N N . ARG A 1 285 ? 10.143 -15.949 -29.312 1.00 82.94 285 ARG A N 1
ATOM 2266 C CA . ARG A 1 285 ? 10.584 -14.558 -29.498 1.00 82.94 285 ARG A CA 1
ATOM 2267 C C . ARG A 1 285 ? 11.406 -14.051 -28.308 1.00 82.94 285 ARG A C 1
ATOM 2269 O O . ARG A 1 285 ? 12.143 -13.075 -28.432 1.00 82.94 285 ARG A O 1
ATOM 2276 N N . ASN A 1 286 ? 11.311 -14.699 -27.143 1.00 80.75 286 ASN A N 1
ATOM 2277 C CA . ASN A 1 286 ? 11.994 -14.284 -25.920 1.00 80.75 286 ASN A CA 1
ATOM 2278 C C . ASN A 1 286 ? 13.378 -14.938 -25.782 1.00 80.75 286 ASN A C 1
ATOM 2280 O O . ASN A 1 286 ? 13.627 -15.800 -24.932 1.00 80.75 286 ASN A O 1
ATOM 2284 N N . VAL A 1 287 ? 14.314 -14.447 -26.596 1.00 82.75 287 VAL A N 1
ATOM 2285 C CA . VAL A 1 287 ? 15.713 -14.905 -26.629 1.00 82.75 287 VAL A CA 1
ATOM 2286 C C . VAL A 1 287 ? 16.405 -14.753 -25.266 1.00 82.75 287 VAL A C 1
ATOM 2288 O O . VAL A 1 287 ? 17.274 -15.546 -24.910 1.00 82.75 287 VAL A O 1
ATOM 2291 N N . ARG A 1 288 ? 16.017 -13.758 -24.455 1.00 76.50 288 ARG A N 1
ATOM 2292 C CA . ARG A 1 288 ? 16.605 -13.545 -23.121 1.00 76.50 288 ARG A CA 1
ATOM 2293 C C . ARG A 1 288 ? 16.265 -14.687 -22.162 1.00 76.50 288 ARG A C 1
ATOM 2295 O O . ARG A 1 288 ? 17.154 -15.139 -21.444 1.00 76.50 288 ARG A O 1
ATOM 2302 N N . SER A 1 289 ? 15.020 -15.164 -22.163 1.00 77.31 289 SER A N 1
ATOM 2303 C CA . SER A 1 289 ? 14.600 -16.316 -21.354 1.00 77.31 289 SER A CA 1
ATOM 2304 C C . SER A 1 289 ? 15.182 -17.633 -21.867 1.00 77.31 289 SER A C 1
ATOM 2306 O O . SER A 1 289 ? 15.559 -18.466 -21.048 1.00 77.31 289 SER A O 1
ATOM 2308 N N . ALA A 1 290 ? 15.321 -17.799 -23.186 1.00 85.56 290 ALA A N 1
ATOM 2309 C CA . ALA A 1 290 ? 16.008 -18.947 -23.790 1.00 85.56 290 ALA A CA 1
ATOM 2310 C C . ALA A 1 290 ? 17.438 -19.100 -23.244 1.00 85.56 290 ALA A C 1
ATOM 2312 O O . ALA A 1 290 ? 17.799 -20.136 -22.691 1.00 85.56 290 ALA A O 1
ATOM 2313 N N . LYS A 1 291 ? 18.197 -17.995 -23.241 1.00 84.38 291 LYS A N 1
ATOM 2314 C CA . LYS A 1 291 ? 19.562 -17.943 -22.694 1.00 84.38 291 LYS A CA 1
ATOM 2315 C C . LYS A 1 291 ? 19.650 -18.267 -21.200 1.00 84.38 291 LYS A C 1
ATOM 2317 O O . LYS A 1 291 ? 20.724 -18.612 -20.719 1.00 84.38 291 LYS A O 1
ATOM 2322 N N . VAL A 1 292 ? 18.570 -18.110 -20.427 1.00 82.94 292 VAL A N 1
ATOM 2323 C CA . VAL A 1 292 ? 18.557 -18.531 -19.013 1.00 82.94 292 VAL A CA 1
ATOM 2324 C C . VAL A 1 292 ? 18.543 -20.055 -18.913 1.00 82.94 292 VAL A C 1
ATOM 2326 O O . VAL A 1 292 ? 19.310 -20.591 -18.121 1.00 82.94 292 VAL A O 1
ATOM 2329 N N . ALA A 1 293 ? 17.728 -20.736 -19.725 1.00 85.50 293 ALA A N 1
ATOM 2330 C CA . ALA A 1 293 ? 17.672 -22.197 -19.760 1.00 85.50 293 ALA A CA 1
ATOM 2331 C C . ALA A 1 293 ? 19.016 -22.791 -20.213 1.00 85.50 293 ALA A C 1
ATOM 2333 O O . ALA A 1 293 ? 19.558 -23.658 -19.535 1.00 85.50 293 ALA A O 1
ATOM 2334 N N . GLU A 1 294 ? 19.610 -22.232 -21.271 1.00 87.00 294 GLU A N 1
ATOM 2335 C CA . GLU A 1 294 ? 20.938 -22.627 -21.763 1.00 87.00 294 GLU A CA 1
ATOM 2336 C C . GLU A 1 294 ? 22.023 -22.459 -20.683 1.00 87.00 294 GLU A C 1
ATOM 2338 O O . GLU A 1 294 ? 22.781 -23.383 -20.406 1.00 87.00 294 GLU A O 1
ATOM 2343 N N . ARG A 1 295 ? 22.075 -21.303 -19.998 1.00 82.69 295 ARG A N 1
ATOM 2344 C CA . ARG A 1 295 ? 23.043 -21.062 -18.905 1.00 82.69 295 ARG A CA 1
ATOM 2345 C C . ARG A 1 295 ? 22.817 -21.937 -17.672 1.00 82.69 295 ARG A C 1
ATOM 2347 O O . ARG A 1 295 ? 23.748 -22.136 -16.893 1.00 82.69 295 ARG A O 1
ATOM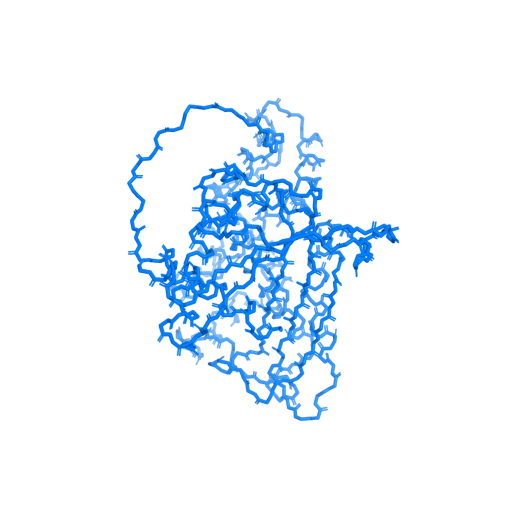 2354 N N . ALA A 1 296 ? 21.588 -22.400 -17.461 1.00 80.44 296 ALA A N 1
ATOM 2355 C CA . ALA A 1 296 ? 21.251 -23.355 -16.411 1.00 80.44 296 ALA A CA 1
ATOM 2356 C C . ALA A 1 296 ? 21.528 -24.813 -16.830 1.00 80.44 296 ALA A C 1
ATOM 2358 O O . ALA A 1 296 ? 21.305 -25.717 -16.032 1.00 80.44 296 ALA A O 1
ATOM 2359 N N . GLY A 1 297 ? 22.032 -25.046 -18.049 1.00 86.12 297 GLY A N 1
ATOM 2360 C CA . GLY A 1 297 ? 22.388 -26.375 -18.544 1.00 86.12 297 GLY A CA 1
ATOM 2361 C C . GLY A 1 297 ? 21.197 -27.204 -19.021 1.00 86.12 297 GLY A C 1
ATOM 2362 O O . GLY A 1 297 ? 21.265 -28.423 -18.964 1.00 86.12 297 GLY A O 1
ATOM 2363 N N . TYR A 1 298 ? 20.101 -26.567 -19.446 1.00 89.94 298 TYR A N 1
ATOM 2364 C CA . TYR A 1 298 ? 18.985 -27.265 -20.086 1.00 89.94 298 TYR A CA 1
ATOM 2365 C C . TYR A 1 298 ? 19.214 -27.361 -21.594 1.00 89.94 298 TYR A C 1
ATOM 2367 O O . TYR A 1 298 ? 19.631 -26.390 -22.234 1.00 89.94 298 TYR A O 1
ATOM 2375 N N . THR A 1 299 ? 18.825 -28.492 -22.173 1.00 90.38 299 THR A N 1
ATOM 2376 C CA . THR A 1 299 ? 18.934 -28.755 -23.608 1.00 90.38 299 THR A CA 1
ATOM 2377 C C . THR A 1 299 ? 17.637 -28.366 -24.322 1.00 90.38 299 THR A C 1
ATOM 2379 O O . THR A 1 299 ? 16.541 -28.692 -23.862 1.00 90.38 299 THR A O 1
ATOM 2382 N N . LEU A 1 300 ? 17.727 -27.647 -25.450 1.00 92.94 300 LEU A N 1
ATOM 2383 C CA . LEU A 1 300 ? 16.559 -27.356 -26.292 1.00 92.94 300 LEU A CA 1
ATOM 2384 C C . LEU A 1 300 ? 16.123 -28.636 -27.014 1.00 92.94 300 LEU A C 1
ATOM 2386 O O . LEU A 1 300 ? 16.783 -29.070 -27.954 1.00 92.94 300 LEU A O 1
ATOM 2390 N N . GLU A 1 301 ? 14.989 -29.208 -26.619 1.00 91.62 301 GLU A N 1
ATOM 2391 C CA . GLU A 1 301 ? 14.456 -30.418 -27.255 1.00 91.62 301 GLU A CA 1
ATOM 2392 C C . GLU A 1 301 ? 13.541 -30.111 -28.446 1.00 91.62 301 GLU A C 1
ATOM 2394 O O . GLU A 1 301 ? 13.399 -30.931 -29.353 1.00 91.62 301 GLU A O 1
ATOM 2399 N N . GLY A 1 302 ? 12.907 -28.933 -28.477 1.00 91.69 302 GLY A N 1
ATOM 2400 C CA . GLY A 1 302 ? 12.051 -28.577 -29.604 1.00 91.69 302 GLY A CA 1
ATOM 2401 C C . GLY A 1 302 ? 11.314 -27.247 -29.501 1.00 91.69 302 GLY A C 1
ATOM 2402 O O . GLY A 1 302 ? 11.297 -26.578 -28.467 1.00 91.69 302 GLY A O 1
ATOM 2403 N N . VAL A 1 303 ? 10.668 -26.879 -30.612 1.00 92.69 303 VAL A N 1
ATOM 2404 C CA . VAL A 1 303 ? 9.838 -25.674 -30.755 1.00 92.69 303 VAL A CA 1
ATOM 2405 C C . VAL A 1 303 ? 8.418 -26.085 -31.137 1.00 92.69 303 VAL A C 1
ATOM 2407 O O . VAL A 1 303 ? 8.169 -26.564 -32.244 1.00 92.69 303 VAL A O 1
ATOM 2410 N N . LEU A 1 304 ? 7.469 -25.881 -30.226 1.00 91.31 304 LEU A N 1
ATOM 2411 C CA . LEU A 1 304 ? 6.048 -26.118 -30.463 1.00 91.31 304 LEU A CA 1
ATOM 2412 C C . LEU A 1 304 ? 5.450 -24.920 -31.200 1.00 91.31 304 LEU A C 1
ATOM 2414 O O . LEU A 1 304 ? 5.346 -23.830 -30.636 1.00 91.31 304 LEU A O 1
ATOM 2418 N N . ARG A 1 305 ? 5.048 -25.113 -32.458 1.00 91.75 305 ARG A N 1
ATOM 2419 C CA . ARG A 1 305 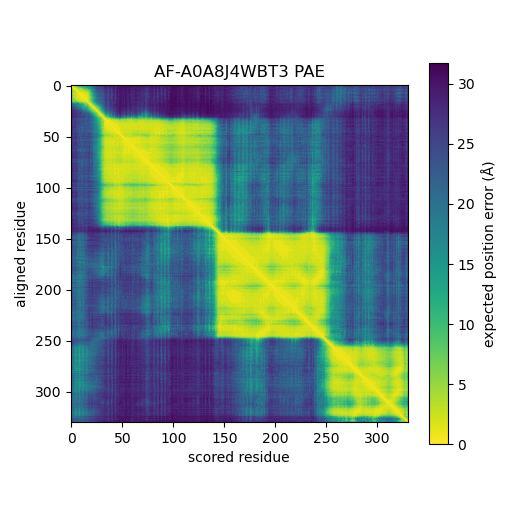? 4.538 -24.022 -33.297 1.00 91.75 305 ARG A CA 1
ATOM 2420 C C . ARG A 1 305 ? 3.102 -23.646 -32.956 1.00 91.75 305 ARG A C 1
ATOM 2422 O O . ARG A 1 305 ? 2.265 -24.528 -32.780 1.00 91.75 305 ARG A O 1
ATOM 2429 N N . LYS A 1 306 ? 2.808 -22.342 -32.930 1.00 87.56 306 LYS A N 1
ATOM 2430 C CA . LYS A 1 306 ? 1.465 -21.768 -32.720 1.00 87.56 306 LYS A CA 1
ATOM 2431 C C . LYS A 1 306 ? 0.736 -22.337 -31.493 1.00 87.56 306 LYS A C 1
ATOM 2433 O O . LYS A 1 306 ? -0.483 -22.493 -31.504 1.00 87.56 306 LYS A O 1
ATOM 2438 N N . MET A 1 307 ? 1.479 -22.668 -30.439 1.00 84.69 307 MET A N 1
ATOM 2439 C CA . MET A 1 307 ? 0.955 -23.427 -29.300 1.00 84.69 307 MET A CA 1
ATOM 2440 C C . MET A 1 307 ? 0.084 -22.578 -28.368 1.00 84.69 307 MET A C 1
ATOM 2442 O O . MET A 1 307 ? -0.799 -23.089 -27.679 1.00 84.69 307 MET A O 1
ATOM 2446 N N . ARG A 1 308 ? 0.337 -21.270 -28.307 1.00 79.88 308 ARG A N 1
ATOM 2447 C CA . ARG A 1 308 ? -0.353 -20.359 -27.392 1.00 79.88 308 ARG A CA 1
ATOM 2448 C C . ARG A 1 308 ? -0.693 -19.052 -28.096 1.00 79.88 308 ARG A C 1
ATOM 2450 O O . ARG A 1 308 ? 0.008 -18.658 -29.016 1.00 79.88 308 ARG A O 1
ATOM 2457 N N . ARG A 1 309 ? -1.751 -18.373 -27.645 1.00 81.69 309 ARG A N 1
ATOM 2458 C CA . ARG A 1 309 ? -1.996 -16.964 -27.976 1.00 81.69 309 ARG A CA 1
ATOM 2459 C C . ARG A 1 309 ? -1.356 -16.051 -26.934 1.00 81.69 309 ARG A C 1
ATOM 2461 O O . ARG A 1 309 ? -1.502 -16.306 -25.732 1.00 81.69 309 ARG A O 1
ATOM 2468 N N . ASP A 1 310 ? -0.634 -15.032 -27.374 1.00 76.12 310 ASP A N 1
ATOM 2469 C CA . ASP A 1 310 ? -0.118 -14.000 -26.477 1.00 76.12 310 ASP A CA 1
ATOM 2470 C C . ASP A 1 310 ? -1.202 -12.967 -26.113 1.00 76.1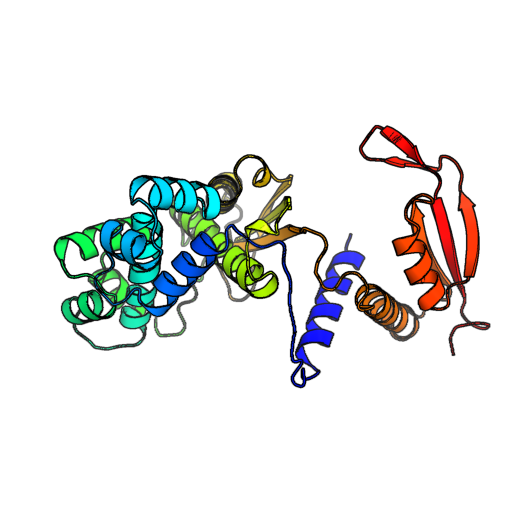2 310 ASP A C 1
ATOM 2472 O O . ASP A 1 310 ? -2.389 -13.149 -26.396 1.00 76.12 310 ASP A O 1
ATOM 2476 N N . SER A 1 311 ? -0.807 -11.896 -25.423 1.00 64.56 311 SER A N 1
ATOM 2477 C CA . SER A 1 311 ? -1.726 -10.848 -24.970 1.00 64.56 311 SER A CA 1
ATOM 2478 C C . SER A 1 311 ? -2.343 -10.020 -26.100 1.00 64.56 311 SER A C 1
ATOM 2480 O O . SER A 1 311 ? -3.327 -9.334 -25.842 1.00 64.56 311 SER A O 1
ATOM 2482 N N . THR A 1 312 ? -1.794 -10.060 -27.320 1.00 73.44 312 THR A N 1
ATOM 2483 C CA . THR A 1 312 ? -2.376 -9.390 -28.496 1.00 73.44 312 THR A CA 1
ATOM 2484 C C . THR A 1 312 ? -3.280 -10.334 -29.298 1.00 73.44 312 THR A C 1
ATOM 2486 O O . THR A 1 312 ? -3.957 -9.903 -30.227 1.00 73.44 312 THR A O 1
ATOM 2489 N N . GLY A 1 313 ? -3.350 -11.613 -28.909 1.00 79.75 313 GLY A N 1
ATOM 2490 C CA . GLY A 1 313 ? -4.148 -12.643 -29.570 1.00 79.75 313 GLY A CA 1
ATOM 2491 C C . GLY A 1 313 ? -3.408 -13.372 -30.695 1.00 79.75 313 GLY A C 1
ATOM 2492 O O . GLY A 1 313 ? -3.983 -14.293 -31.292 1.00 79.75 313 GLY A O 1
ATOM 2493 N N . GLU A 1 314 ? -2.149 -13.015 -30.959 1.00 83.56 314 GLU A N 1
ATOM 2494 C CA . GLU A 1 314 ? -1.310 -13.659 -31.965 1.00 83.56 314 GLU A CA 1
ATOM 2495 C C . GLU A 1 314 ? -0.851 -15.039 -31.498 1.00 83.56 314 GLU A C 1
ATOM 2497 O O . GLU A 1 314 ? -0.580 -15.264 -30.318 1.00 83.56 314 GLU A O 1
ATOM 2502 N N . LEU A 1 315 ? -0.786 -15.990 -32.432 1.00 87.69 315 LEU A N 1
ATOM 2503 C CA . LEU A 1 315 ? -0.277 -17.329 -32.150 1.00 87.69 315 LEU A CA 1
ATOM 2504 C C . LEU A 1 315 ? 1.246 -17.299 -32.084 1.00 8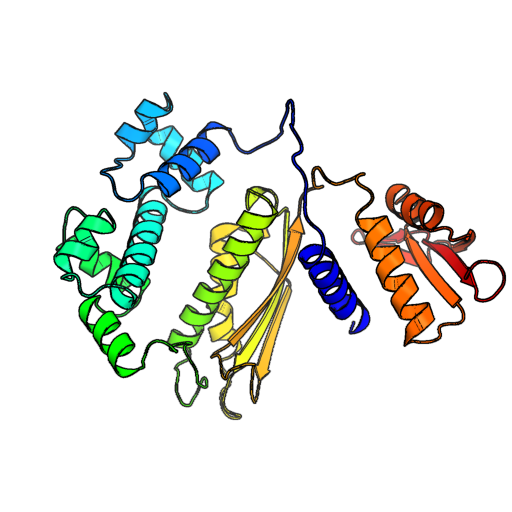7.69 315 LEU A C 1
ATOM 2506 O O . LEU A 1 315 ? 1.898 -16.835 -33.016 1.00 87.69 315 LEU A O 1
ATOM 2510 N N . VAL A 1 316 ? 1.793 -17.853 -31.006 1.00 85.69 316 VAL A N 1
ATOM 2511 C CA . VAL A 1 316 ? 3.223 -17.830 -30.714 1.00 85.69 316 VAL A CA 1
ATOM 2512 C C . VAL A 1 316 ? 3.793 -19.229 -30.591 1.00 85.69 316 VAL A C 1
ATOM 2514 O O . VAL A 1 316 ? 3.145 -20.163 -30.099 1.00 85.69 316 VAL A O 1
ATOM 2517 N N . ASP A 1 317 ? 5.032 -19.345 -31.047 1.00 90.88 317 ASP A N 1
ATOM 2518 C CA . ASP A 1 317 ? 5.836 -20.549 -30.945 1.00 90.88 317 ASP A CA 1
ATOM 2519 C C . ASP A 1 317 ? 6.465 -20.636 -29.552 1.00 90.88 317 ASP A C 1
ATOM 2521 O O . ASP A 1 317 ? 6.747 -19.626 -28.901 1.00 90.88 317 ASP A O 1
ATOM 2525 N N . MET A 1 318 ? 6.665 -21.856 -29.071 1.00 90.25 318 MET A N 1
ATOM 2526 C CA . MET A 1 318 ? 7.018 -22.110 -27.683 1.00 90.25 318 MET A CA 1
ATOM 2527 C C . MET A 1 318 ? 8.180 -23.100 -27.624 1.00 90.25 318 MET A C 1
ATOM 2529 O O . MET A 1 318 ? 8.040 -24.257 -28.018 1.00 90.25 318 MET A O 1
ATOM 2533 N N . MET A 1 319 ? 9.337 -22.630 -27.170 1.00 89.69 319 MET A N 1
ATOM 2534 C CA . MET A 1 319 ? 10.539 -23.440 -26.995 1.00 89.69 319 MET A CA 1
ATOM 2535 C C . MET A 1 319 ? 10.423 -24.283 -25.728 1.00 89.69 319 MET A C 1
ATOM 2537 O O . MET A 1 319 ? 10.024 -23.780 -24.673 1.00 89.69 319 MET A O 1
ATOM 2541 N N . VAL A 1 320 ? 10.783 -25.559 -25.836 1.00 91.56 320 VAL A N 1
ATOM 2542 C CA . VAL A 1 320 ? 10.811 -26.514 -24.727 1.00 91.56 320 VAL A CA 1
ATOM 2543 C C . VAL A 1 320 ? 12.258 -26.906 -24.474 1.00 91.56 320 VAL A C 1
ATOM 2545 O O . VAL A 1 320 ? 12.870 -27.621 -25.265 1.00 91.56 320 VAL A O 1
ATOM 2548 N N . PHE A 1 321 ? 12.788 -26.422 -23.359 1.00 91.88 321 PHE A N 1
ATOM 2549 C CA . PHE A 1 321 ? 14.076 -26.825 -22.823 1.00 91.88 321 PHE A CA 1
ATOM 2550 C C . PHE A 1 321 ? 13.841 -27.869 -21.743 1.00 91.88 321 PHE A C 1
ATOM 2552 O O . PHE A 1 321 ? 12.960 -27.675 -20.901 1.00 91.88 321 PHE A O 1
ATOM 2559 N N . ALA A 1 322 ? 14.614 -28.947 -21.736 1.00 90.19 322 ALA A N 1
ATOM 2560 C CA . ALA A 1 322 ? 14.469 -29.994 -20.742 1.00 90.19 322 ALA A CA 1
ATOM 2561 C C . ALA A 1 322 ? 15.798 -30.354 -20.090 1.00 90.19 322 ALA A C 1
ATOM 2563 O O . ALA A 1 322 ? 16.864 -30.104 -20.650 1.00 90.19 322 ALA A O 1
ATOM 2564 N N . LYS A 1 323 ? 15.685 -30.919 -18.888 1.00 87.88 323 LYS A N 1
ATOM 2565 C CA . LYS A 1 323 ? 16.787 -31.525 -18.158 1.00 87.88 323 LYS A CA 1
ATOM 2566 C C . LYS A 1 323 ? 16.322 -32.838 -17.532 1.00 87.88 323 LYS A C 1
ATOM 2568 O O . LYS A 1 323 ? 15.270 -32.850 -16.876 1.00 87.88 323 LYS A O 1
ATOM 2573 N N . VAL A 1 324 ? 17.034 -33.941 -17.757 1.00 84.12 324 VAL A N 1
ATOM 2574 C CA . VAL A 1 324 ? 16.591 -35.295 -17.355 1.00 84.12 324 VAL A CA 1
ATOM 2575 C C . VAL A 1 324 ? 17.544 -35.916 -16.331 1.00 84.12 324 VAL A C 1
ATOM 2577 O O . VAL A 1 324 ? 18.761 -35.771 -16.409 1.00 84.12 324 VAL A O 1
ATOM 2580 N N . ARG A 1 325 ? 16.977 -36.623 -15.345 1.00 69.44 325 ARG A N 1
ATOM 2581 C CA . ARG A 1 325 ? 17.744 -37.327 -14.311 1.00 69.44 325 ARG A CA 1
ATOM 2582 C C . ARG A 1 325 ? 18.581 -38.444 -14.925 1.00 69.44 325 ARG A C 1
ATOM 2584 O O . ARG A 1 325 ? 18.019 -39.372 -15.496 1.00 69.44 325 ARG A O 1
ATOM 2591 N N . GLY A 1 326 ? 19.895 -38.366 -14.730 1.00 70.75 326 GLY A N 1
ATOM 2592 C CA . GLY A 1 326 ? 20.882 -39.231 -15.373 1.00 70.75 326 GLY A CA 1
ATOM 2593 C C . GLY A 1 326 ? 21.951 -38.369 -16.032 1.00 70.75 326 GLY A C 1
ATOM 2594 O O . GLY A 1 326 ? 22.872 -37.941 -15.350 1.00 70.75 326 GLY A O 1
ATOM 2595 N N . ASP A 1 327 ? 21.764 -38.062 -17.314 1.00 58.38 327 ASP A N 1
ATOM 2596 C CA . ASP A 1 327 ? 22.754 -37.392 -18.171 1.00 58.38 327 ASP A CA 1
ATOM 2597 C C . ASP A 1 327 ? 23.179 -35.989 -17.694 1.00 58.38 327 ASP A C 1
ATOM 2599 O O . ASP A 1 327 ? 24.262 -35.526 -18.042 1.00 58.38 327 ASP A O 1
ATOM 2603 N N . GLU A 1 328 ? 22.340 -35.293 -16.917 1.00 59.44 328 GLU A N 1
ATOM 2604 C CA . GLU A 1 328 ? 22.526 -33.858 -16.654 1.00 59.44 328 GLU A CA 1
ATOM 2605 C C . GLU A 1 328 ? 22.371 -33.460 -15.164 1.00 59.44 328 GLU A C 1
ATOM 2607 O O . GLU A 1 328 ? 22.588 -32.301 -14.815 1.00 59.44 328 GLU A O 1
ATOM 2612 N N . PHE A 1 329 ? 21.980 -34.374 -14.261 1.00 61.31 329 PHE A N 1
ATOM 2613 C CA . PHE A 1 329 ? 21.642 -34.068 -12.848 1.00 61.31 329 PHE A CA 1
ATOM 2614 C C . PHE A 1 329 ? 22.799 -34.278 -11.842 1.00 61.31 329 PHE A C 1
ATOM 2616 O O . PHE A 1 329 ? 22.524 -34.560 -10.672 1.00 61.31 329 PHE A O 1
ATOM 2623 N N . GLU A 1 330 ? 24.059 -34.156 -12.268 1.00 53.06 330 GLU A N 1
ATOM 2624 C CA . GLU A 1 330 ? 25.216 -34.160 -11.348 1.00 53.06 330 GLU A CA 1
ATOM 2625 C C . GLU A 1 330 ? 25.499 -32.789 -10.722 1.00 53.06 330 GLU A C 1
ATOM 2627 O O . GLU A 1 330 ? 25.531 -31.776 -11.463 1.00 53.06 330 GLU A O 1
#

Nearest PDB structures (foldseek):
  3d01-assembly4_B  TM=9.828E-01  e=2.494E-08  Agrobacterium fabrum str. C58
  3d01-assembly1_I  TM=9.838E-01  e=3.414E-08  Agrobacterium fabrum str. C58
  9bk9-assembly2_D-2  TM=9.806E-01  e=2.363E-07  Pseudomonas aeruginosa
  9bk9-assembly1_B  TM=9.414E-01  e=1.476E-07  Pseudomonas aeruginosa
  2otm-assembly1_C  TM=9.760E-01  e=4.664E-07  Shewanella oneidensis MR-1

Organism: NCBI:txid1284355

Sequence (330 aa):
LLLRHRSVELLLFAYRNKHLGTVHSTDSEPVLHPKAQAVVRHLNENYHQSLALPEVAAMFRISPHYLSRLFKQTTGFTFSDYLNLLRVKEAQRLLRESEDSITEIALQAGFSNFSHFGKMFKRTVQVSPRTYRQEYREAGPDTQERGKLGEDFTTEQGYDFARNAAIEVLAVVQEVLGSLDRVKRVVKVQGFINATASFQEHHKVLNGCSDLMLDVFGEQGVHARSVFGAVSVRDNLPLIIDSIFQVEETSRAGEGLMTEAVRGIEQFAINCLKANRLEIRCDARNVRSAKVAERAGYTLEGVLRKMRRDSTGELVDMMVFAKVRGDEFE

Foldseek 3Di:
DVLVVVLVVLLVVVVVPDDDDDDDDDDDDDDQVVLLLVLLVCLLVQLLEDDDLCVSCVVSVHHSVCNQVSNCVFFLDGPVLSSLVQLLVQLLVCLQPHPDDNVVSCNRSNNPDPVVNQVSNCVLVVDGSVVSSVVNVVVDPPPPPAAADPPSDDLVVLLSLLLVLLVVVVVVVCVVQVGPVQFQAFAEKEKEFAHDPPDDSQVSSNVSNLVNLCSGPPPSSDYHYYYDYDPADPPRHRMDMDTDTDGHDGPCLVVCSLLVSVVSSVCCCCPPVVDFKDKDKDWPVCVSSVVSLVSNPWAFPDKAFQPDQDPVRGRTIMIITMDGPDPGSD

Solvent-accessible surface area (backbone atoms only — not comparable to full-atom values): 18615 Å² total; per-residue (Å²): 116,75,70,66,56,54,52,54,55,53,51,53,55,57,62,75,71,60,87,84,77,93,76,90,81,82,86,85,82,95,67,67,67,66,66,52,54,52,48,52,52,49,45,74,76,44,48,50,45,94,78,50,64,61,59,54,16,53,75,69,73,44,53,44,69,55,44,48,52,50,37,27,74,69,63,47,34,51,65,66,57,49,51,50,50,55,24,44,52,47,32,54,49,43,48,74,74,47,87,69,54,72,69,54,37,36,42,64,23,29,39,93,44,69,74,58,43,50,52,50,36,23,70,74,67,72,43,46,72,68,54,51,32,50,55,44,63,75,61,36,99,77,66,62,72,59,40,27,32,72,78,74,36,51,59,68,57,38,15,53,52,29,29,50,54,41,50,53,52,48,48,53,47,25,66,76,62,74,37,64,82,45,49,66,26,36,54,34,42,36,36,40,33,14,26,44,95,83,53,80,56,57,71,57,14,47,38,27,28,50,54,46,35,30,56,56,49,43,81,36,20,60,50,51,76,49,72,42,79,25,89,69,47,77,87,41,25,45,59,48,79,48,74,43,71,40,60,52,86,53,94,59,70,85,72,47,59,68,39,53,51,50,50,54,52,48,52,45,36,45,73,72,67,60,48,59,64,47,78,50,75,43,52,61,86,43,58,72,63,51,52,36,43,49,76,63,68,30,47,79,77,47,70,43,70,60,72,43,64,52,97,87,65,50,68,35,37,35,32,38,26,37,43,46,65,70,95,65,69,122

Radius of gyration: 24.41 Å; Cα contacts (8 Å, |Δi|>4): 441; chains: 1; bounding box: 53×67×61 Å

Mean predicted aligned error: 17.86 Å

pLDDT: mean 77.99, std 16.62, range [26.61, 96.44]

Secondary structure (DSSP, 8-state):
-HHHHHHHHHHHHHHHTS-------------S-HHHHHHHHHHHHHTTS---HHHHHHHTTS-HHHHHHHHHHHHSS-HHHHHHHHHHHHHHHHHHH----HHHHHHHTT-S-HHHHHHHHHHHHSS-HHHHHHHHHHH-TT------BTTTB-HHHHHHHHHHHHHHHHHHHHHHHS-GGGEEEEEEEEEEEEB-TT---HHHHTHHHHHHHHHHHGGGG--EEEEEEES--GGG-SEEEEEEEEEPPPTTTTSSHHHHHHHHHHHHHHHTS--SEEEEEEETT-HHHHHHHHHTT-EEEEEEEEEEE-TTS-EEEEEEEEEETTTS--